Protein AF-A0A924ANB6-F1 (afdb_monomer_lite)

Foldseek 3Di:
DDQDPPDPGADWDDDPNDIDGPPPPVPDDPPVPPDDDPDDDDPDVDADDPPPDPFAWDQDPVGATEGRDDDDPDSYYDPPDDDDDDDAQDFDADDPDDPSAWTFGHHPPDDTDTDGDAQDKDFDWDAPPDPDDDPDGDGIDGCWICHNVGDTDNVVPDFPAADPQDADVVRHRDDDDPAAQWDGDRHDGDGDDHGPDWDDPDDPDFAWGCPPCATTRNDNDAPDNYHFPFAAELVRPPGPQRDWDADPVAAQIKGWGAYDYPDLQFKTGWTWTWHAQDPDRCQCPHRPGNTFTAWIFIDTSNQTAIEGRDNDDPDNYYYPDDPPDDPPPDDDDDDDDDDDDDDDDDDDDD

Sequence (350 aa):
MVFQTNGRTGSWYAIGGTWVFIPDKTRSGDNLGNHTATQNLNLGASKLVGNGGTVGIAIDNAGKVGVGTTTQSEKLQVEAGNVYVHGEDQGVLVDEGVNKRAGLIKYTGKSTGLWRTDGIALAIGRVQGVGVLPGSPTAYLEDILLSNTGGVRMLSLAGTGTRLVATSASGDLSSGTATNGLSLSGANVLLGGTLTQVATIAQAGFALGLTGGNVGIGTSAPSAKLDIQGGADATGLNDPCALAFSWRNG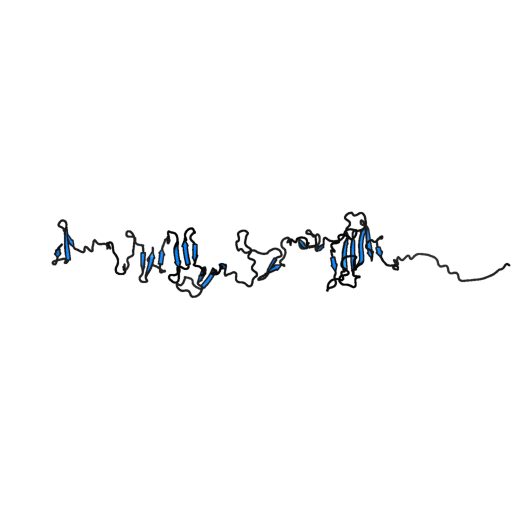GFRHWVRSCHNNTITGAGNAPDVYLNNSSGSAGSSAPGTGNIVGLTLESNNGLPRVGIGTTTPGATLEVGGGAGGRCAHHRRQQRVHRHPGRRQHHDGHR

pLDDT: mean 79.93, std 16.27, range [39.97, 96.56]

Secondary structure (DSSP, 8-state):
-EEE-SSS-EEEEEETTEEEEES-TTT------S---SS----TT--B-STT-S-SEEE-TT--EEES-SS-SSSEEE-SS-----SSSEEEEE-SSS---EEEEE-TTS--EEEE-TT--EEEEEETT-SS--SS-S-EEEEEEE-TTSSEEEGGG-SS-----PBPTT--B------EEEEEETTEEEEEEEE-S-B----SS--EEEETTEEEES-SS-SSSEEE---EETTS-S----EEE--TTS---EEEEEEE-SS-SSS-BEEEEEEE--SSTTT--BTTBSEEEEEEEEEETTEEEEEES-SS-SSSEEETT-TT--------------------------

Radius of gyration: 54.43 Å; chains: 1; bounding box: 136×41×187 Å

Structure (mmCIF, N/CA/C/O backbone):
data_AF-A0A924ANB6-F1
#
_entry.id   AF-A0A924ANB6-F1
#
loop_
_atom_site.group_PDB
_atom_site.id
_atom_site.type_symbol
_atom_site.label_atom_id
_atom_site.label_alt_id
_atom_site.label_comp_id
_atom_site.label_asym_id
_atom_site.label_entity_id
_atom_site.label_seq_id
_atom_site.pdbx_PDB_ins_code
_atom_site.Cartn_x
_atom_site.Cartn_y
_atom_site.Cartn_z
_atom_site.occupancy
_atom_site.B_iso_or_equiv
_atom_site.auth_seq_id
_atom_site.auth_comp_id
_atom_site.auth_asym_id
_atom_site.auth_atom_id
_atom_site.pdbx_PDB_model_num
ATOM 1 N N . MET A 1 1 ? -54.489 -7.891 76.782 1.00 86.81 1 MET A N 1
ATOM 2 C CA . MET A 1 1 ? -53.222 -8.654 76.799 1.00 86.81 1 MET A CA 1
ATOM 3 C C . MET A 1 1 ? -52.926 -9.011 78.247 1.00 86.81 1 MET A C 1
ATOM 5 O O . MET A 1 1 ? -53.116 -8.149 79.094 1.00 86.81 1 MET A O 1
ATOM 9 N N . VAL A 1 2 ? -52.537 -10.250 78.540 1.00 89.94 2 VAL A N 1
ATOM 10 C CA . VAL A 1 2 ? -52.153 -10.720 79.882 1.00 89.94 2 VAL A CA 1
ATOM 11 C C . VAL A 1 2 ? -50.773 -11.359 79.804 1.00 89.94 2 VAL A C 1
ATOM 13 O O . VAL A 1 2 ? -50.458 -12.003 78.808 1.00 89.94 2 VAL A O 1
ATOM 16 N N . PHE A 1 3 ? -49.946 -11.187 80.831 1.00 89.75 3 PHE A N 1
ATOM 17 C CA . PHE A 1 3 ? -48.714 -11.959 80.963 1.00 89.75 3 PHE A CA 1
ATOM 18 C C . PHE A 1 3 ? -49.005 -13.158 81.866 1.00 89.75 3 PHE A C 1
ATOM 20 O O . PHE A 1 3 ? -49.262 -12.988 83.057 1.00 89.75 3 PHE A O 1
ATOM 27 N N . GLN A 1 4 ? -49.042 -14.360 81.294 1.00 89.12 4 GLN A N 1
ATOM 28 C CA . GLN A 1 4 ? -49.337 -15.583 82.035 1.00 89.12 4 GLN A CA 1
ATOM 29 C C . GLN A 1 4 ? -48.058 -16.060 82.727 1.00 89.12 4 GLN A C 1
ATOM 31 O O . GLN A 1 4 ? -47.020 -16.179 82.080 1.00 89.12 4 GLN A O 1
ATOM 36 N N . THR A 1 5 ? -48.120 -16.311 84.035 1.00 90.19 5 THR A N 1
ATOM 37 C CA . THR A 1 5 ? -46.972 -16.760 84.848 1.00 90.19 5 THR A CA 1
ATOM 38 C C . THR A 1 5 ? -47.067 -18.228 85.265 1.00 90.19 5 THR A C 1
ATOM 40 O O . THR A 1 5 ? -46.082 -18.799 85.721 1.00 90.19 5 THR A O 1
ATOM 43 N N . ASN A 1 6 ? -48.231 -18.857 85.084 1.00 85.25 6 ASN A N 1
ATOM 44 C CA . ASN A 1 6 ? -48.490 -20.267 85.356 1.00 85.25 6 ASN A CA 1
ATOM 45 C C . ASN A 1 6 ? -48.727 -21.044 84.044 1.00 85.25 6 ASN A C 1
ATOM 47 O O . ASN A 1 6 ? -49.549 -20.657 83.220 1.00 85.25 6 ASN A O 1
ATOM 51 N N . GLY A 1 7 ? -48.026 -22.159 83.827 1.00 84.31 7 GLY A N 1
ATOM 52 C CA . GLY A 1 7 ? -48.067 -22.888 82.550 1.00 84.31 7 GLY A CA 1
ATOM 53 C C . GLY A 1 7 ? -47.080 -22.317 81.524 1.00 84.31 7 GLY A C 1
ATOM 54 O O . GLY A 1 7 ? -45.918 -22.096 81.853 1.00 84.31 7 GLY A O 1
ATOM 55 N N . ARG A 1 8 ? -47.501 -22.098 80.267 1.00 85.12 8 ARG A N 1
ATOM 56 C CA . ARG A 1 8 ? -46.625 -21.497 79.243 1.00 85.12 8 ARG A CA 1
ATOM 57 C C . ARG A 1 8 ? -46.487 -19.993 79.494 1.00 85.12 8 ARG A C 1
ATOM 59 O O . ARG A 1 8 ? -47.332 -19.198 79.077 1.00 85.12 8 ARG A O 1
ATOM 66 N N . THR A 1 9 ? -45.397 -19.634 80.166 1.00 87.44 9 THR A N 1
ATOM 67 C CA . THR A 1 9 ? -45.062 -18.256 80.525 1.00 87.44 9 THR A CA 1
ATOM 68 C C . THR A 1 9 ? -44.890 -17.373 79.296 1.00 87.44 9 THR A C 1
ATOM 70 O O . THR A 1 9 ? -44.144 -17.717 78.377 1.00 87.44 9 THR A O 1
ATOM 73 N N . GLY A 1 10 ? -45.550 -16.219 79.287 1.00 87.75 10 GLY A N 1
ATOM 74 C CA . GLY A 1 10 ? -45.367 -15.198 78.258 1.00 87.75 10 GLY A CA 1
ATOM 75 C C . GLY A 1 10 ? -46.579 -14.298 78.082 1.00 87.75 10 GLY A C 1
ATOM 76 O O . GLY A 1 10 ? -47.546 -14.365 78.842 1.00 87.75 10 GLY A O 1
ATOM 77 N N . SER A 1 11 ? -46.515 -13.438 77.071 1.00 89.94 11 SER A N 1
ATOM 78 C CA . SER A 1 11 ? -47.602 -12.526 76.729 1.00 89.94 11 SER A CA 1
ATOM 79 C C . SER A 1 11 ? -48.670 -13.261 75.928 1.00 89.94 11 SER A C 1
ATOM 81 O O . SER A 1 11 ? -48.375 -13.907 74.928 1.00 89.94 11 SER A O 1
ATOM 83 N N . TRP A 1 12 ? -49.921 -13.124 76.337 1.00 90.31 12 TRP A N 1
ATOM 84 C CA . TRP A 1 12 ? -51.087 -13.670 75.659 1.00 90.31 12 TRP A CA 1
ATOM 85 C C . TRP A 1 12 ? -52.081 -12.552 75.362 1.00 90.31 12 TRP A C 1
ATOM 87 O O . TRP A 1 12 ? -52.240 -11.606 76.139 1.00 90.31 12 TRP A O 1
ATOM 97 N N . TYR A 1 13 ? -52.804 -12.651 74.256 1.00 89.81 13 TYR A N 1
ATOM 98 C CA . TYR A 1 13 ? -53.977 -11.814 74.019 1.00 89.81 13 TYR A CA 1
ATOM 99 C C . TYR A 1 13 ? -55.178 -12.695 73.689 1.00 89.81 13 TYR A C 1
ATOM 101 O O . TYR A 1 13 ? -55.037 -13.730 73.042 1.00 89.81 13 TYR A O 1
ATOM 109 N N . ALA A 1 14 ? -56.346 -12.312 74.197 1.00 88.31 14 ALA A N 1
ATOM 110 C CA . ALA A 1 14 ? -57.598 -12.978 73.885 1.00 88.31 14 ALA A CA 1
ATOM 111 C C . ALA A 1 14 ? -58.235 -12.280 72.684 1.00 88.31 14 ALA A C 1
ATOM 113 O O . ALA A 1 14 ? -58.420 -11.062 72.706 1.00 88.31 14 ALA A O 1
ATOM 114 N N . ILE A 1 15 ? -58.587 -13.047 71.660 1.00 86.19 15 ILE A N 1
ATOM 115 C CA . ILE A 1 15 ? -59.374 -12.579 70.520 1.00 86.19 15 ILE A CA 1
ATOM 116 C C . ILE A 1 15 ? -60.428 -13.639 70.193 1.00 86.19 15 ILE A C 1
ATOM 118 O O . ILE A 1 15 ? -60.117 -14.825 70.118 1.00 86.19 15 ILE A O 1
ATOM 122 N N . GLY A 1 16 ? -61.699 -13.237 70.088 1.00 86.88 16 GLY A N 1
ATOM 123 C CA . GLY A 1 16 ? -62.804 -14.165 69.798 1.00 86.88 16 GLY A CA 1
ATOM 124 C C . GLY A 1 16 ? -62.933 -15.337 70.786 1.00 86.88 16 GLY A C 1
ATOM 125 O O . GLY A 1 16 ? -63.261 -16.444 70.377 1.00 86.88 16 GLY A O 1
ATOM 126 N N . GLY A 1 17 ? -62.601 -15.132 72.066 1.00 88.50 17 GLY A N 1
ATOM 127 C CA . GLY A 1 17 ? -62.631 -16.187 73.092 1.00 88.50 17 GLY A CA 1
ATOM 128 C C . GLY A 1 17 ? -61.451 -17.168 73.061 1.00 88.50 17 GLY A C 1
ATOM 129 O O . GLY A 1 17 ? -61.385 -18.054 73.908 1.00 88.50 17 GLY A O 1
ATOM 130 N N . THR A 1 18 ? -60.497 -17.002 72.139 1.00 87.31 18 THR A N 1
ATOM 131 C CA . THR A 1 18 ? -59.285 -17.830 72.047 1.00 87.31 18 THR A CA 1
ATOM 132 C C . THR A 1 18 ? -58.070 -17.053 72.548 1.00 87.31 18 THR A C 1
ATOM 134 O O . THR A 1 18 ? -57.873 -15.893 72.186 1.00 87.31 18 THR A O 1
ATOM 137 N N . TRP A 1 19 ? -57.239 -17.690 73.375 1.00 87.00 19 TRP A N 1
ATOM 138 C CA . TRP A 1 19 ? -55.969 -17.127 73.833 1.00 87.00 19 TRP A CA 1
ATOM 139 C C . TRP A 1 19 ? -54.851 -17.438 72.837 1.00 87.00 19 TRP A C 1
ATOM 141 O O . TRP A 1 19 ? -54.603 -18.599 72.518 1.00 87.00 19 TRP A O 1
ATOM 151 N N . VAL A 1 20 ? -54.152 -16.401 72.372 1.00 85.62 20 VAL A N 1
ATOM 152 C CA . VAL A 1 20 ? -53.027 -16.512 71.433 1.00 85.62 20 VAL A CA 1
ATOM 153 C C . VAL A 1 20 ? -51.733 -16.073 72.118 1.00 85.62 20 VAL A C 1
ATOM 155 O O . VAL A 1 20 ? -51.668 -14.986 72.696 1.00 85.62 20 VAL A O 1
ATOM 158 N N . PHE A 1 21 ? -50.706 -16.926 72.055 1.00 85.44 21 PHE A N 1
ATOM 159 C CA . PHE A 1 21 ? -49.379 -16.677 72.624 1.00 85.44 21 PHE A CA 1
ATOM 160 C C . PHE A 1 21 ? -48.566 -15.732 71.734 1.00 85.44 21 PHE A C 1
ATOM 162 O O . PHE A 1 21 ? -48.487 -15.923 70.522 1.00 85.44 21 PHE A O 1
ATOM 169 N N . ILE A 1 22 ? -47.899 -14.756 72.342 1.00 81.56 22 ILE A N 1
ATOM 170 C CA . ILE A 1 22 ? -46.952 -13.854 71.691 1.00 81.56 22 ILE A CA 1
ATOM 171 C C . ILE A 1 22 ? -45.553 -14.163 72.248 1.00 81.56 22 ILE A C 1
ATOM 173 O O . ILE A 1 22 ? -45.351 -14.034 73.459 1.00 81.56 22 ILE A O 1
ATOM 177 N N . PRO A 1 23 ? -44.568 -14.535 71.403 1.00 70.00 23 PRO A N 1
ATOM 178 C CA . PRO A 1 23 ? -44.613 -14.609 69.940 1.00 70.00 23 PRO A CA 1
ATOM 179 C C . PRO A 1 23 ? -45.043 -15.993 69.422 1.00 70.00 23 PRO A C 1
ATOM 181 O O . PRO A 1 23 ? -44.469 -17.017 69.808 1.00 70.00 23 PRO A O 1
ATOM 184 N N . ASP A 1 24 ? -45.999 -16.027 68.491 1.00 67.31 24 ASP A N 1
ATOM 185 C CA . ASP A 1 24 ? -46.338 -17.223 67.711 1.00 67.31 24 ASP A CA 1
ATOM 186 C C . ASP A 1 24 ? -45.237 -17.501 66.672 1.00 67.31 24 ASP A C 1
ATOM 188 O O . ASP A 1 24 ? -45.340 -17.179 65.487 1.00 67.31 24 ASP A O 1
ATOM 192 N N . LYS A 1 25 ? -44.139 -18.098 67.146 1.00 60.66 25 LYS A N 1
ATOM 193 C CA . LYS A 1 25 ? -42.973 -18.484 66.334 1.00 60.66 25 LYS A CA 1
ATOM 194 C C . LYS A 1 25 ? -43.302 -19.510 65.242 1.00 60.66 25 LYS A C 1
ATOM 196 O O . LYS A 1 25 ? -42.472 -19.738 64.373 1.00 60.66 25 LYS A O 1
ATOM 201 N N . THR A 1 26 ? -44.479 -20.134 65.284 1.00 55.59 26 THR A N 1
ATOM 202 C CA . THR A 1 26 ? -44.906 -21.157 64.319 1.00 55.59 26 THR A CA 1
ATOM 203 C C . THR A 1 26 ? -45.675 -20.597 63.122 1.00 55.59 26 THR A C 1
ATOM 205 O O . THR A 1 26 ? -45.823 -21.305 62.130 1.00 55.59 26 THR A O 1
ATOM 208 N N . ARG A 1 27 ? -46.130 -19.335 63.169 1.00 56.81 27 ARG A N 1
ATOM 209 C CA . ARG A 1 27 ? -46.844 -18.664 62.058 1.00 56.81 27 ARG A CA 1
ATOM 210 C C . ARG A 1 27 ? -46.086 -17.491 61.433 1.00 56.81 27 ARG A C 1
ATOM 212 O O . ARG A 1 27 ? -46.592 -16.868 60.504 1.00 56.81 27 ARG A O 1
ATOM 219 N N . SER A 1 28 ? -44.896 -17.176 61.934 1.00 53.84 28 SER A N 1
ATOM 220 C CA . SER A 1 28 ? -44.147 -15.988 61.536 1.00 53.84 28 SER A CA 1
ATOM 221 C C . SER A 1 28 ? -42.966 -16.382 60.659 1.00 53.84 28 SER A C 1
ATOM 223 O O . SER A 1 28 ? -41.872 -16.628 61.161 1.00 53.84 28 SER A O 1
ATOM 225 N N . GLY A 1 29 ? -43.158 -16.383 59.337 1.00 63.94 29 GLY A N 1
ATOM 226 C CA . GLY A 1 29 ? -42.038 -15.975 58.488 1.00 63.94 29 GLY A CA 1
ATOM 227 C C . GLY A 1 29 ? -41.535 -14.613 58.979 1.00 63.94 29 GLY A C 1
ATOM 228 O O . GLY A 1 29 ? -42.315 -13.840 59.548 1.00 63.94 29 GLY A O 1
ATOM 229 N N . ASP A 1 30 ? -40.243 -14.336 58.835 1.00 68.62 30 ASP A N 1
ATOM 230 C CA . ASP A 1 30 ? -39.749 -12.986 59.089 1.00 68.62 30 ASP A CA 1
ATOM 231 C C . ASP A 1 30 ? -40.452 -12.047 58.104 1.00 68.62 30 ASP A C 1
ATOM 233 O O . ASP A 1 30 ? -40.325 -12.202 56.889 1.00 68.62 30 ASP A O 1
ATOM 237 N N . ASN A 1 31 ? -41.287 -11.147 58.619 1.00 67.00 31 ASN A N 1
ATOM 238 C CA . ASN A 1 31 ? -42.019 -10.221 57.771 1.00 67.00 31 ASN A CA 1
ATOM 239 C C . ASN A 1 31 ? -41.197 -8.975 57.457 1.00 67.00 31 ASN A C 1
ATOM 241 O O . ASN A 1 31 ? -41.694 -8.183 56.661 1.00 67.00 31 ASN A O 1
ATOM 245 N N . LEU A 1 32 ? -40.002 -8.822 58.061 1.00 74.44 32 LEU A N 1
ATOM 246 C CA . LEU A 1 32 ? -39.015 -7.732 57.984 1.00 74.44 32 LEU A CA 1
ATOM 247 C C . LEU A 1 32 ? -39.562 -6.289 58.029 1.00 74.44 32 LEU A C 1
ATOM 249 O O . LEU A 1 32 ? -38.787 -5.351 58.162 1.00 74.44 32 LEU A O 1
ATOM 253 N N . GLY A 1 33 ? -40.876 -6.081 57.955 1.00 74.12 33 GLY A N 1
ATOM 254 C CA . GLY A 1 33 ? -41.551 -4.819 57.704 1.00 74.12 33 GLY A CA 1
ATOM 255 C C . GLY A 1 33 ? -40.893 -3.959 56.620 1.00 74.12 33 GLY A C 1
ATOM 256 O O . GLY A 1 33 ? -40.052 -4.389 55.826 1.00 74.12 33 GLY A O 1
ATOM 257 N N . ASN A 1 34 ? -41.242 -2.676 56.660 1.00 80.56 34 ASN A N 1
ATOM 258 C CA . ASN A 1 34 ? -40.350 -1.637 56.164 1.00 80.56 34 ASN A CA 1
ATOM 259 C C . ASN A 1 34 ? -39.209 -1.516 57.179 1.00 80.56 34 ASN A C 1
ATOM 261 O O . ASN A 1 34 ? -39.443 -1.101 58.314 1.00 80.56 34 ASN A O 1
ATOM 265 N N . HIS A 1 35 ? -37.994 -1.881 56.793 1.00 79.31 35 HIS A N 1
ATOM 266 C CA . HIS A 1 35 ? -36.827 -1.834 57.667 1.00 79.31 35 HIS A CA 1
ATOM 267 C C . HIS A 1 35 ? -35.734 -0.958 57.064 1.00 79.31 35 HIS A C 1
ATOM 269 O O . HIS A 1 35 ? -35.457 -1.010 55.868 1.00 79.31 35 HIS A O 1
ATOM 275 N N . THR A 1 36 ? -35.067 -0.203 57.932 1.00 87.25 36 THR A N 1
ATOM 276 C CA . THR A 1 36 ? -33.762 0.402 57.661 1.00 87.25 36 THR A CA 1
ATOM 277 C C . THR A 1 36 ? -32.766 -0.310 58.561 1.00 87.25 36 THR A C 1
ATOM 279 O O . THR A 1 36 ? -32.804 -0.137 59.779 1.00 87.25 36 THR A O 1
ATOM 282 N N . ALA A 1 37 ? -31.908 -1.154 57.992 1.00 86.06 37 ALA A N 1
ATOM 283 C CA . ALA A 1 37 ? -30.934 -1.894 58.782 1.00 86.06 37 ALA A CA 1
ATOM 284 C C . ALA A 1 37 ? -29.899 -0.924 59.387 1.00 86.06 37 ALA A C 1
ATOM 286 O O . ALA A 1 37 ? -29.247 -0.174 58.665 1.00 86.06 37 ALA A O 1
ATOM 287 N N . THR A 1 38 ? -29.745 -0.929 60.713 1.00 89.38 38 THR A N 1
ATOM 288 C CA . THR A 1 38 ? -28.701 -0.157 61.421 1.00 89.38 38 THR A CA 1
ATOM 289 C C . THR A 1 38 ? -27.402 -0.948 61.597 1.00 89.38 38 THR A C 1
ATOM 291 O O . THR A 1 38 ? -26.427 -0.439 62.144 1.00 89.38 38 THR A O 1
ATOM 294 N N . GLN A 1 39 ? -27.391 -2.200 61.133 1.00 90.69 39 GLN A N 1
ATOM 295 C CA . GLN A 1 39 ? -26.258 -3.121 61.100 1.00 90.69 39 GLN A CA 1
ATOM 296 C C . GLN A 1 39 ? -26.319 -3.944 59.805 1.00 90.69 39 GLN A C 1
ATOM 298 O O . GLN A 1 39 ? -27.331 -3.930 59.103 1.00 90.69 39 GLN A O 1
ATOM 303 N N . ASN A 1 40 ? -25.255 -4.684 59.492 1.00 89.00 40 ASN A N 1
ATOM 304 C CA . ASN A 1 40 ? -25.240 -5.576 58.334 1.00 89.00 40 ASN A CA 1
ATOM 305 C C . ASN A 1 40 ? -26.324 -6.657 58.453 1.00 89.00 40 ASN A C 1
ATOM 307 O O . ASN A 1 40 ? -26.462 -7.298 59.496 1.00 89.00 40 ASN A O 1
ATOM 311 N N . LEU A 1 41 ? -27.044 -6.908 57.359 1.00 88.56 41 LEU A N 1
ATOM 312 C CA . LEU A 1 41 ? -27.986 -8.019 57.276 1.00 88.56 41 LEU A CA 1
ATOM 313 C C . LEU A 1 41 ? -27.223 -9.317 56.980 1.00 88.56 41 LEU A C 1
ATOM 315 O O . LEU A 1 41 ? -26.819 -9.567 55.847 1.00 88.56 41 LEU A O 1
ATOM 319 N N . ASN A 1 42 ? -27.016 -10.139 58.009 1.00 88.25 42 ASN A N 1
ATOM 320 C CA . ASN A 1 42 ? -26.423 -11.465 57.864 1.00 88.25 42 ASN A CA 1
ATOM 321 C C . ASN A 1 42 ? -27.526 -12.518 57.685 1.00 88.25 42 ASN A C 1
ATOM 323 O O . ASN A 1 42 ? -28.256 -12.823 58.625 1.00 88.25 42 ASN A O 1
ATOM 327 N N . LEU A 1 43 ? -27.624 -13.083 56.482 1.00 86.62 43 LEU A N 1
ATOM 328 C CA . LEU A 1 43 ? -28.630 -14.091 56.128 1.00 86.62 43 LEU A CA 1
ATOM 329 C C . LEU A 1 43 ? -28.201 -15.532 56.466 1.00 86.62 43 LEU A C 1
ATOM 331 O O . LEU A 1 43 ? -28.965 -16.475 56.238 1.00 86.62 43 LEU A O 1
ATOM 335 N N . GLY A 1 44 ? -26.994 -15.732 57.008 1.00 87.12 44 GLY A N 1
ATOM 336 C CA . GLY A 1 44 ? -26.426 -17.058 57.239 1.00 87.12 44 GLY A CA 1
ATOM 337 C C . GLY A 1 44 ? -26.366 -17.868 55.941 1.00 87.12 44 GLY A C 1
ATOM 338 O O . GLY A 1 44 ? -25.818 -17.411 54.945 1.00 87.12 44 GLY A O 1
ATOM 339 N N . ALA A 1 45 ? -26.959 -19.064 55.940 1.00 84.25 45 ALA A N 1
ATOM 340 C CA . ALA A 1 45 ? -27.068 -19.911 54.747 1.00 84.25 45 ALA A CA 1
ATOM 341 C C . ALA A 1 45 ? -28.220 -19.513 53.791 1.00 84.25 45 ALA A C 1
ATOM 343 O O . ALA A 1 45 ? -28.415 -20.157 52.758 1.00 84.25 45 ALA A O 1
ATOM 344 N N . SER A 1 46 ? -29.010 -18.492 54.141 1.00 86.69 46 SER A N 1
ATOM 345 C CA . SER A 1 46 ? -30.170 -18.036 53.361 1.00 86.69 46 SER A CA 1
ATOM 346 C C . SER A 1 46 ? -29.767 -17.036 52.269 1.00 86.69 46 SER A C 1
ATOM 348 O O . SER A 1 46 ? -28.667 -16.490 52.275 1.00 86.69 46 SER A O 1
ATOM 350 N N . LYS A 1 47 ? -30.666 -16.785 51.310 1.00 90.12 47 LYS A N 1
ATOM 351 C CA . LYS A 1 47 ? -30.433 -15.928 50.133 1.00 90.12 47 LYS A CA 1
ATOM 352 C C . LYS A 1 47 ? -31.543 -14.892 49.998 1.00 90.12 47 LYS A C 1
ATOM 354 O O . LYS A 1 47 ? -32.653 -15.119 50.478 1.00 90.12 47 LYS A O 1
ATOM 359 N N . LEU A 1 48 ? -31.282 -13.816 49.258 1.00 91.88 48 LEU A N 1
ATOM 360 C CA . LEU A 1 48 ? -32.355 -12.945 48.778 1.00 91.88 48 LEU A CA 1
ATOM 361 C C . LEU A 1 48 ? -32.958 -13.566 47.518 1.00 91.88 48 LEU A C 1
ATOM 363 O O . LEU A 1 48 ? -32.297 -13.650 46.483 1.00 91.88 48 LEU A O 1
ATOM 367 N N . VAL A 1 49 ? -34.203 -14.022 47.617 1.00 90.75 49 VAL A N 1
ATOM 368 C CA . VAL A 1 49 ? -34.932 -14.719 46.548 1.00 90.75 49 VAL A CA 1
ATOM 369 C C . VAL A 1 49 ? -36.305 -14.086 46.349 1.00 90.75 49 VAL A C 1
ATOM 371 O O . VAL A 1 49 ? -36.898 -13.564 47.290 1.00 90.75 49 VAL A O 1
ATOM 374 N N . GLY A 1 50 ? -36.827 -14.135 45.124 1.00 88.06 50 GLY A N 1
ATOM 375 C CA . GLY A 1 50 ? -38.191 -13.693 44.826 1.00 88.06 50 GLY A CA 1
ATOM 376 C C . GLY A 1 50 ? -39.198 -14.836 44.969 1.00 88.06 50 GLY A C 1
ATOM 377 O O . GLY A 1 50 ? -38.928 -15.939 44.500 1.00 88.06 50 GLY A O 1
ATOM 378 N N . ASN A 1 51 ? -40.361 -14.575 45.581 1.00 85.38 51 ASN A N 1
ATOM 379 C CA . ASN A 1 51 ? -41.542 -15.460 45.597 1.00 85.38 51 ASN A CA 1
ATOM 380 C C . ASN A 1 51 ? -41.267 -16.934 45.970 1.00 85.38 51 ASN A C 1
ATOM 382 O O . ASN A 1 51 ? -41.810 -17.846 45.353 1.00 85.38 51 ASN A O 1
ATOM 386 N N . GLY A 1 52 ? -40.409 -17.179 46.966 1.00 82.56 52 GLY A N 1
ATOM 387 C CA . GLY A 1 52 ? -40.069 -18.541 47.405 1.00 82.56 52 GLY A CA 1
ATOM 388 C C . GLY A 1 52 ? -39.122 -19.302 46.469 1.00 82.56 52 GLY A C 1
ATOM 389 O O . GLY A 1 52 ? -38.970 -20.514 46.610 1.00 82.56 52 GLY A O 1
ATOM 390 N N . GLY A 1 53 ? -38.481 -18.616 45.518 1.00 86.06 53 GLY A N 1
ATOM 391 C CA . GLY A 1 53 ? -37.454 -19.198 44.658 1.00 86.06 53 GLY A CA 1
ATOM 392 C C . GLY A 1 53 ? -36.250 -19.731 45.443 1.00 86.06 53 GLY A C 1
ATOM 393 O O . GLY A 1 53 ? -35.966 -19.312 46.560 1.00 86.06 53 GLY A O 1
ATOM 394 N N . THR A 1 54 ? -35.504 -20.660 44.848 1.00 86.69 54 THR A N 1
ATOM 395 C CA . THR A 1 54 ? -34.316 -21.283 45.468 1.00 86.69 54 THR A CA 1
ATOM 396 C C . THR A 1 54 ? -32.998 -20.635 45.027 1.00 86.69 54 THR A C 1
ATOM 398 O O . THR A 1 54 ? -31.923 -20.953 45.552 1.00 86.69 54 THR A O 1
ATOM 401 N N . VAL A 1 55 ? -33.077 -19.700 44.077 1.00 84.88 55 VAL A N 1
ATOM 402 C CA . VAL A 1 55 ? -31.958 -19.022 43.423 1.00 84.88 55 VAL A CA 1
ATOM 403 C C . VAL A 1 55 ? -32.260 -17.523 43.340 1.00 84.88 55 VAL A C 1
ATOM 405 O O . VAL A 1 55 ? -33.382 -17.126 43.036 1.00 84.88 55 VAL A O 1
ATOM 408 N N . GLY A 1 56 ? -31.265 -16.691 43.641 1.00 89.69 56 GLY A N 1
ATOM 409 C CA . GLY A 1 56 ? -31.396 -15.237 43.710 1.00 89.69 56 GLY A CA 1
ATOM 410 C C . GLY A 1 56 ? -30.030 -14.596 43.928 1.00 89.69 56 GLY A C 1
ATOM 411 O O . GLY A 1 56 ? -29.075 -15.007 43.269 1.00 89.69 56 GLY A O 1
ATOM 412 N N . ILE A 1 57 ? -29.927 -13.644 44.856 1.00 95.44 57 ILE A N 1
ATOM 413 C CA . ILE A 1 57 ? -28.645 -13.063 45.274 1.00 95.44 57 ILE A CA 1
ATOM 414 C C . ILE A 1 57 ? -28.110 -13.861 46.465 1.00 95.44 57 ILE A C 1
ATOM 416 O O . ILE A 1 57 ? -28.722 -13.890 47.537 1.00 95.44 57 ILE A O 1
ATOM 420 N N . ALA A 1 58 ? -26.968 -14.512 46.268 1.00 93.56 58 ALA A N 1
ATOM 421 C CA . ALA A 1 58 ? -26.206 -15.185 47.310 1.00 93.56 58 ALA A CA 1
ATOM 422 C C . ALA A 1 58 ? -24.917 -14.408 47.587 1.00 93.56 58 ALA A C 1
ATOM 424 O O . ALA A 1 58 ? -24.281 -13.920 46.655 1.00 93.56 58 ALA A O 1
ATOM 425 N N . ILE A 1 59 ? -24.538 -14.312 48.860 1.00 94.56 59 ILE A N 1
ATOM 426 C CA . I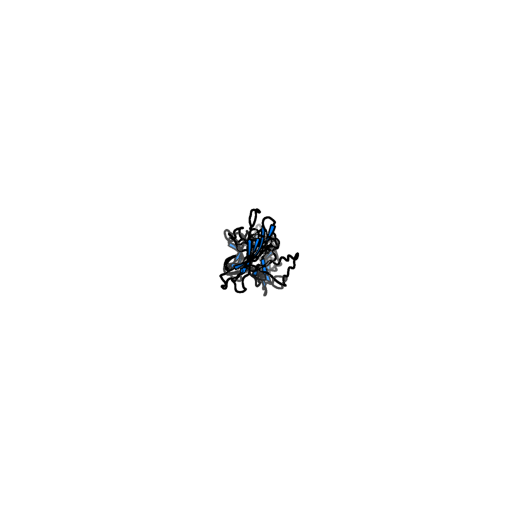LE A 1 59 ? -23.276 -13.710 49.293 1.00 94.56 59 ILE A CA 1
ATOM 427 C C . ILE A 1 59 ? -22.554 -14.746 50.152 1.00 94.56 59 ILE A C 1
ATOM 429 O O . ILE A 1 59 ? -23.125 -15.213 51.137 1.00 94.56 59 ILE A O 1
ATOM 433 N N . ASP A 1 60 ? -21.346 -15.150 49.759 1.00 91.62 60 ASP A N 1
ATOM 434 C CA . ASP A 1 60 ? -20.557 -16.120 50.526 1.00 91.62 60 ASP A CA 1
ATOM 435 C C . ASP A 1 60 ? -19.800 -15.467 51.703 1.00 91.62 60 ASP A C 1
ATOM 437 O O . ASP A 1 60 ? -19.820 -14.248 51.894 1.00 91.62 60 ASP A O 1
ATOM 441 N N . ASN A 1 61 ? -19.110 -16.276 52.517 1.00 91.00 61 ASN A N 1
ATOM 442 C CA . ASN A 1 61 ? -18.351 -15.771 53.670 1.00 91.00 61 ASN A CA 1
ATOM 443 C C . ASN A 1 61 ? -17.121 -14.920 53.290 1.00 91.00 61 ASN A C 1
ATOM 445 O O . ASN A 1 61 ? -16.573 -14.232 54.150 1.00 91.00 61 ASN A O 1
ATOM 449 N N . ALA A 1 62 ? -16.707 -14.954 52.021 1.00 91.31 62 ALA A N 1
ATOM 450 C CA . ALA A 1 62 ? -15.644 -14.136 51.455 1.00 91.31 62 ALA A CA 1
ATOM 451 C C . ALA A 1 62 ? -16.197 -12.856 50.796 1.00 91.31 62 ALA A C 1
ATOM 453 O O . ALA A 1 62 ? -15.424 -12.042 50.285 1.00 91.31 62 ALA A O 1
ATOM 454 N N . GLY A 1 63 ? -17.521 -12.663 50.818 1.00 92.31 63 GLY A N 1
ATOM 455 C CA . GLY A 1 63 ? -18.214 -11.510 50.254 1.00 92.31 63 GLY A CA 1
ATOM 456 C C . GLY A 1 63 ? -18.420 -11.569 48.740 1.00 92.31 63 GLY A C 1
ATOM 457 O O . GLY A 1 63 ? -18.710 -10.534 48.139 1.00 92.31 63 GLY A O 1
ATOM 458 N N . LYS A 1 64 ? -18.265 -12.731 48.095 1.00 94.81 64 LYS A N 1
ATOM 459 C CA . LYS A 1 64 ? -18.567 -12.887 46.667 1.00 94.81 64 LYS A CA 1
ATOM 460 C C . LYS A 1 64 ? -20.071 -12.874 46.451 1.00 94.81 64 LYS A C 1
ATOM 462 O O . LYS A 1 64 ? -20.802 -13.581 47.138 1.00 94.81 64 LYS A O 1
ATOM 467 N N . VAL A 1 65 ? -20.522 -12.103 45.471 1.00 96.56 65 VAL A N 1
ATOM 468 C CA . VAL A 1 65 ? -21.934 -11.970 45.119 1.00 96.56 65 VAL A CA 1
ATOM 469 C C . VAL A 1 65 ? -22.237 -12.848 43.910 1.00 96.56 65 VAL A C 1
ATOM 471 O O . VAL A 1 65 ? -21.678 -12.661 42.833 1.00 96.56 65 VAL A O 1
ATOM 474 N N . GLY A 1 66 ? -23.151 -13.798 44.067 1.00 95.50 66 GLY A N 1
ATOM 475 C CA . GLY A 1 66 ? -23.709 -14.566 42.959 1.00 95.50 66 GLY A CA 1
ATOM 476 C C . GLY A 1 66 ? -25.145 -14.159 42.687 1.00 95.50 66 GLY A C 1
ATOM 477 O O . GLY A 1 66 ? -25.963 -14.147 43.601 1.00 95.50 66 GLY A O 1
ATOM 478 N N . VAL A 1 67 ? -25.464 -13.887 41.428 1.00 96.19 67 VAL A N 1
ATOM 479 C CA . VAL A 1 67 ? -26.831 -13.766 40.923 1.00 96.19 67 VAL A CA 1
ATOM 480 C C . VAL A 1 67 ? -27.096 -15.013 40.097 1.00 96.19 67 VAL A C 1
ATOM 482 O O . VAL A 1 67 ? -26.431 -15.232 39.091 1.00 96.19 67 VAL A O 1
ATOM 485 N N . GLY A 1 68 ? -28.020 -15.868 40.530 1.00 93.00 68 GLY A N 1
ATOM 486 C CA . GLY A 1 68 ? -28.282 -17.118 39.805 1.00 93.00 68 GLY A CA 1
ATOM 487 C C . GLY A 1 68 ? -27.463 -18.333 40.273 1.00 93.00 68 GLY A C 1
ATOM 488 O O . GLY A 1 68 ? -27.694 -19.434 39.790 1.00 93.00 68 GLY A O 1
ATOM 489 N N . THR A 1 69 ? -26.530 -18.174 41.220 1.00 91.69 69 THR A N 1
ATOM 490 C CA . THR A 1 69 ? -25.605 -19.241 41.661 1.00 91.69 69 THR A CA 1
ATOM 491 C C . THR A 1 69 ? -25.249 -19.142 43.145 1.00 91.69 69 THR A C 1
ATOM 493 O O . THR A 1 69 ? -25.395 -18.085 43.758 1.00 91.69 69 THR A O 1
ATOM 496 N N . THR A 1 70 ? -24.770 -20.248 43.722 1.00 88.81 70 THR A N 1
ATOM 497 C CA . THR A 1 70 ? -24.235 -20.347 45.094 1.00 88.81 70 THR A CA 1
ATOM 498 C C . THR A 1 70 ? -22.770 -20.753 45.174 1.00 88.81 70 THR A C 1
ATOM 500 O O . THR A 1 70 ? -22.243 -20.875 46.273 1.00 88.81 70 THR A O 1
ATOM 503 N N . THR A 1 71 ? -22.128 -21.027 44.041 1.00 89.69 71 THR A N 1
ATOM 504 C CA . THR A 1 71 ? -20.740 -21.502 43.982 1.00 89.69 71 THR A CA 1
ATOM 505 C C . THR A 1 71 ? -19.916 -20.519 43.165 1.00 89.69 71 THR A C 1
ATOM 507 O O . THR A 1 71 ? -19.547 -20.809 42.027 1.00 89.69 71 THR A O 1
ATOM 510 N N . GLN A 1 72 ? -19.693 -19.322 43.713 1.00 93.69 72 GLN A N 1
ATOM 511 C CA . GLN A 1 72 ? -19.063 -18.234 42.972 1.00 93.69 72 GLN A CA 1
ATOM 512 C C . GLN A 1 72 ? -17.542 -18.409 42.887 1.00 93.69 72 GLN A C 1
ATOM 514 O O . GLN A 1 72 ? -16.839 -18.457 43.905 1.00 93.69 72 GLN A O 1
ATOM 519 N N . SER A 1 73 ? -16.999 -18.443 41.670 1.00 91.69 73 SER A N 1
ATOM 520 C CA . SER A 1 73 ? -15.544 -18.393 41.475 1.00 91.69 73 SER A CA 1
ATOM 521 C C . SER A 1 73 ? -15.021 -16.957 41.560 1.00 91.69 73 SER A C 1
ATOM 523 O O . SER A 1 73 ? -13.964 -16.739 42.152 1.00 91.69 73 SER A O 1
ATOM 525 N N . GLU A 1 74 ? -15.813 -15.981 41.110 1.00 94.25 74 GLU A N 1
ATOM 526 C CA . GLU A 1 74 ? -15.461 -14.556 41.044 1.00 94.25 74 GLU A CA 1
ATOM 527 C C . GLU A 1 74 ? -16.203 -13.690 42.069 1.00 94.25 74 GLU A C 1
ATOM 529 O O . GLU A 1 74 ? -17.231 -14.089 42.614 1.00 94.25 74 GLU A O 1
ATOM 534 N N . LYS A 1 75 ? -15.701 -12.471 42.324 1.00 92.56 75 LYS A N 1
ATOM 535 C CA . LYS A 1 75 ? -16.335 -11.525 43.268 1.00 92.56 75 LYS A CA 1
ATOM 536 C C . LYS A 1 75 ? -17.776 -11.164 42.900 1.00 92.56 75 LYS A C 1
ATOM 538 O O . LYS A 1 75 ? -18.575 -10.926 43.801 1.00 92.56 75 LYS A O 1
ATOM 543 N N . LEU A 1 76 ? -18.096 -11.108 41.610 1.00 95.19 76 LEU A N 1
ATOM 544 C CA . LEU A 1 76 ? -19.456 -10.963 41.104 1.00 95.19 76 LEU A CA 1
ATOM 545 C C . LEU A 1 76 ? -19.655 -11.964 39.966 1.00 95.19 76 LEU A C 1
ATOM 547 O O . LEU A 1 76 ? -18.950 -11.892 38.963 1.00 95.19 76 LEU A O 1
ATOM 551 N N . GLN A 1 77 ? -20.618 -12.871 40.112 1.00 95.56 77 GLN A N 1
ATOM 552 C CA . GLN A 1 77 ? -20.961 -13.862 39.092 1.00 95.56 77 GLN A CA 1
ATOM 553 C C . GLN A 1 77 ? -22.453 -13.799 38.779 1.00 95.56 77 GLN A C 1
ATOM 555 O O . GLN A 1 77 ? -23.280 -13.888 39.684 1.00 95.56 77 GLN A O 1
ATOM 560 N N . VAL A 1 78 ? -22.794 -13.675 37.497 1.00 96.00 78 VAL A N 1
ATOM 561 C CA . VAL A 1 78 ? -24.161 -13.857 36.999 1.00 96.00 78 VAL A CA 1
ATOM 562 C C . VAL A 1 78 ? -24.207 -15.189 36.267 1.00 96.00 78 VAL A C 1
ATOM 564 O O . VAL A 1 78 ? -23.523 -15.364 35.263 1.00 96.00 78 VAL A O 1
ATOM 567 N N . GLU A 1 79 ? -24.974 -16.134 36.798 1.00 94.75 79 GLU A N 1
ATOM 568 C CA . GLU A 1 79 ? -25.096 -17.487 36.260 1.00 94.75 79 GLU A CA 1
ATOM 569 C C . GLU A 1 79 ? -26.378 -17.621 35.442 1.00 94.75 79 GLU A C 1
ATOM 571 O O . GLU A 1 79 ? -27.437 -17.153 35.863 1.00 94.75 79 GLU A O 1
ATOM 576 N N . ALA A 1 80 ? -26.281 -18.285 34.286 1.00 91.12 80 ALA A N 1
ATOM 577 C CA . ALA A 1 80 ? -27.415 -18.578 33.409 1.00 91.12 80 ALA A CA 1
ATOM 578 C C . ALA A 1 80 ? -28.289 -17.345 33.066 1.00 91.12 80 ALA A C 1
ATOM 580 O O . ALA A 1 80 ? -29.519 -17.418 33.067 1.00 91.12 80 ALA A O 1
ATOM 581 N N . GLY A 1 81 ? -27.661 -16.203 32.751 1.00 92.62 81 GLY A N 1
ATOM 582 C CA . GLY A 1 81 ? -28.350 -14.965 32.377 1.00 92.62 81 GLY A CA 1
ATOM 583 C C . GLY A 1 81 ? -27.413 -13.866 31.864 1.00 92.62 81 GLY A C 1
ATOM 584 O O . GLY A 1 81 ? -26.195 -14.029 31.847 1.00 92.62 81 GLY A O 1
ATOM 585 N N . ASN A 1 82 ? -27.992 -12.734 31.452 1.00 94.25 82 ASN A N 1
ATOM 586 C CA . ASN A 1 82 ? -27.257 -11.560 30.969 1.00 94.25 82 ASN A CA 1
ATOM 587 C C . ASN A 1 82 ? -27.215 -10.455 32.032 1.00 94.25 82 ASN A C 1
ATOM 589 O O . ASN A 1 82 ? -28.180 -10.262 32.773 1.00 94.25 82 ASN A O 1
ATOM 593 N N . VAL A 1 83 ? -26.154 -9.647 32.025 1.00 95.06 83 VAL A N 1
ATOM 594 C CA . VAL A 1 83 ? -26.161 -8.337 32.691 1.00 95.06 83 VAL A CA 1
ATOM 595 C C . VAL A 1 83 ? -26.820 -7.333 31.748 1.00 95.06 83 VAL A C 1
ATOM 597 O O . VAL A 1 83 ? -26.249 -6.971 30.721 1.00 95.06 83 VAL A O 1
ATOM 600 N N . TYR A 1 84 ? -28.037 -6.901 32.075 1.00 94.50 84 TYR A N 1
ATOM 601 C CA . TYR A 1 84 ? -28.760 -5.899 31.293 1.00 94.50 84 TYR A CA 1
ATOM 602 C C . TYR A 1 84 ? -28.523 -4.494 31.853 1.00 94.50 84 TYR A C 1
ATOM 604 O O . TYR A 1 84 ? -28.791 -4.233 33.024 1.00 94.50 84 TYR A O 1
ATOM 612 N N . VAL A 1 85 ? -28.044 -3.587 31.001 1.00 94.44 85 VAL A N 1
ATOM 613 C CA . VAL A 1 85 ? -27.817 -2.173 31.324 1.00 94.44 85 VAL A CA 1
ATOM 614 C C . VAL A 1 85 ? -28.713 -1.330 30.421 1.00 94.44 85 VAL A C 1
ATOM 616 O O . VAL A 1 85 ? -28.611 -1.416 29.198 1.00 94.44 85 VAL A O 1
ATOM 619 N N . HIS A 1 86 ? -29.606 -0.537 31.014 1.00 94.56 86 HIS A N 1
ATOM 620 C CA . HIS A 1 86 ? -30.573 0.285 30.286 1.00 94.56 86 HIS A CA 1
ATOM 621 C C . HIS A 1 86 ? -30.292 1.776 30.484 1.00 94.56 86 HIS A C 1
ATOM 623 O O . HIS A 1 86 ? -30.255 2.248 31.618 1.00 94.56 86 HIS A O 1
ATOM 629 N N . GLY A 1 87 ? -30.150 2.508 29.378 1.00 94.06 87 GLY A N 1
ATOM 630 C CA . GLY A 1 87 ? -29.946 3.957 29.364 1.00 94.06 87 GLY A CA 1
ATOM 631 C C . GLY A 1 87 ? -28.676 4.384 28.629 1.00 94.06 87 GLY A C 1
ATOM 632 O O . GLY A 1 87 ? -27.838 3.560 28.263 1.00 94.06 87 GLY A O 1
ATOM 633 N N . GLU A 1 88 ? -28.564 5.687 28.398 1.00 95.12 88 GLU A N 1
ATOM 634 C CA . GLU A 1 88 ? -27.333 6.327 27.932 1.00 95.12 88 GLU A CA 1
ATOM 635 C C . GLU A 1 88 ? -26.402 6.603 29.126 1.00 95.12 88 GLU A C 1
ATOM 637 O O . GLU A 1 88 ? -26.840 6.711 30.272 1.00 95.12 88 GLU A O 1
ATOM 642 N N . ASP A 1 89 ? -25.106 6.697 28.850 1.00 93.62 89 ASP A N 1
ATOM 643 C CA . ASP A 1 89 ? -24.010 6.941 29.794 1.00 93.62 89 ASP A CA 1
ATOM 644 C C . ASP A 1 89 ? -23.878 5.869 30.893 1.00 93.62 89 ASP A C 1
ATOM 646 O O . ASP A 1 89 ? -23.321 6.107 31.967 1.00 93.62 89 ASP A O 1
ATOM 650 N N . GLN A 1 90 ? -24.377 4.663 30.610 1.00 94.00 90 GLN A N 1
ATOM 651 C CA . GLN A 1 90 ? -24.320 3.497 31.490 1.00 94.00 90 GLN A CA 1
ATOM 652 C C . GLN A 1 90 ? -23.504 2.364 30.856 1.00 94.00 90 GLN A C 1
ATOM 654 O O . GLN A 1 90 ? -23.429 2.228 29.630 1.00 94.00 90 GLN A O 1
ATOM 659 N N . GLY A 1 91 ? -22.886 1.532 31.696 1.00 94.06 91 GLY A N 1
ATOM 660 C CA . GLY A 1 91 ? -22.032 0.446 31.230 1.00 94.06 91 GLY A CA 1
ATOM 661 C C . GLY A 1 91 ? -21.296 -0.307 32.333 1.00 94.06 91 GLY A C 1
ATOM 662 O O . GLY A 1 91 ? -21.540 -0.101 33.521 1.00 94.06 91 GLY A O 1
ATOM 663 N N . VAL A 1 92 ? -20.364 -1.166 31.921 1.00 94.19 92 VAL A N 1
ATOM 664 C CA . VAL A 1 92 ? -19.419 -1.854 32.812 1.00 94.19 92 VAL A CA 1
ATOM 665 C C . VAL A 1 92 ? -18.069 -1.156 32.716 1.00 94.19 92 VAL A C 1
ATOM 667 O O . VAL A 1 92 ? -17.489 -1.072 31.635 1.00 94.19 92 VAL A O 1
ATOM 670 N N . LEU A 1 93 ? -17.575 -0.666 33.850 1.00 91.94 93 LEU A N 1
ATOM 671 C CA . LEU A 1 93 ? -16.307 0.050 33.982 1.00 91.94 93 LEU A CA 1
ATOM 672 C C . LEU A 1 93 ? -15.291 -0.815 34.730 1.00 91.94 93 LEU A C 1
ATOM 674 O O . LEU A 1 93 ? -15.641 -1.443 35.729 1.00 91.94 93 LEU A O 1
ATOM 678 N N . VAL A 1 94 ? -14.037 -0.805 34.279 1.00 88.62 94 VAL A N 1
ATOM 679 C CA . VAL A 1 94 ? -12.918 -1.468 34.962 1.00 88.62 94 VAL A CA 1
ATOM 680 C C . VAL A 1 94 ? -11.810 -0.445 35.170 1.00 88.62 94 VAL A C 1
ATOM 682 O O . VAL A 1 94 ? -11.305 0.133 34.209 1.00 88.62 94 VAL A O 1
ATOM 685 N N . ASP A 1 95 ? -11.456 -0.194 36.429 1.00 88.31 95 ASP A N 1
ATOM 686 C CA . ASP A 1 95 ? -10.452 0.802 36.788 1.00 88.31 95 ASP A CA 1
ATOM 687 C C . ASP A 1 95 ? -9.785 0.489 38.144 1.00 88.31 95 ASP A C 1
ATOM 689 O O . ASP A 1 95 ? -10.376 -0.152 39.009 1.00 88.31 95 ASP A O 1
ATOM 693 N N . GLU A 1 96 ? -8.566 0.983 38.345 1.00 82.81 96 GLU A N 1
ATOM 694 C CA . GLU A 1 96 ? -7.737 0.873 39.558 1.00 82.81 96 GLU A CA 1
ATOM 695 C C . GLU A 1 96 ? -8.152 1.872 40.664 1.00 82.81 96 GLU A C 1
ATOM 697 O O . GLU A 1 96 ? -7.376 2.229 41.545 1.00 82.81 96 GLU A O 1
ATOM 702 N N . GLY A 1 97 ? -9.381 2.386 40.620 1.00 80.38 97 GLY A N 1
ATOM 703 C CA . GLY A 1 97 ? -9.859 3.386 41.570 1.00 80.38 97 GLY A CA 1
ATOM 704 C C . GLY A 1 97 ? -11.115 4.097 41.087 1.00 80.38 97 GLY A C 1
ATOM 705 O O . GLY A 1 97 ? -11.927 3.543 40.353 1.00 80.38 97 GLY A O 1
ATOM 706 N N . VAL A 1 98 ? -11.280 5.357 41.485 1.00 80.69 98 VAL A N 1
ATOM 707 C CA . VAL A 1 98 ? -12.500 6.145 41.222 1.00 80.69 98 VAL A CA 1
ATOM 708 C C . VAL A 1 98 ? -12.574 6.763 39.813 1.00 80.69 98 VAL A C 1
ATOM 710 O O . VAL A 1 98 ? -13.521 7.486 39.514 1.00 80.69 98 VAL A O 1
ATOM 713 N N . ASN A 1 99 ? -11.604 6.489 38.935 1.00 78.88 99 ASN A N 1
ATOM 714 C CA . ASN A 1 99 ? -11.317 7.319 37.757 1.00 78.88 99 ASN A CA 1
ATOM 715 C C . ASN A 1 99 ? -12.107 6.977 36.470 1.00 78.88 99 ASN A C 1
ATOM 717 O O . ASN A 1 99 ? -11.954 7.687 35.480 1.00 78.88 99 ASN A O 1
ATOM 721 N N . LYS A 1 100 ? -12.982 5.957 36.465 1.00 89.50 100 LYS A N 1
ATOM 722 C CA . LYS A 1 100 ? -13.846 5.546 35.326 1.00 89.50 100 LYS A CA 1
ATOM 723 C C . LYS A 1 100 ? -13.145 5.544 33.942 1.00 89.50 100 LYS A C 1
ATOM 725 O O . LYS A 1 100 ? -13.734 5.970 32.949 1.00 89.50 100 LYS A O 1
ATOM 730 N N . ARG A 1 101 ? -11.896 5.068 33.864 1.00 87.38 101 ARG A N 1
ATOM 731 C CA . ARG A 1 101 ? -11.004 5.237 32.698 1.00 87.38 101 ARG A CA 1
ATOM 732 C C . ARG A 1 101 ? -11.331 4.387 31.471 1.00 87.38 101 ARG A C 1
ATOM 734 O O . ARG A 1 101 ? -11.068 4.847 30.365 1.00 87.38 101 ARG A O 1
ATOM 741 N N . ALA A 1 102 ? -11.856 3.171 31.621 1.00 90.94 102 ALA A N 1
ATOM 742 C CA . ALA A 1 102 ? -12.170 2.300 30.485 1.00 90.94 102 ALA A CA 1
ATOM 743 C C . ALA A 1 102 ? -13.358 1.373 30.769 1.00 90.94 102 ALA A C 1
ATOM 745 O O . ALA A 1 102 ? -13.572 0.940 31.905 1.00 90.94 102 ALA A O 1
ATOM 746 N N . GLY A 1 103 ? -14.132 1.051 29.732 1.00 93.19 103 GLY A N 1
ATOM 747 C CA . GLY A 1 103 ? -15.277 0.162 29.883 1.00 93.19 103 GLY A CA 1
ATOM 748 C C . GLY A 1 103 ? -16.098 -0.076 28.621 1.00 93.19 103 GLY A C 1
ATOM 749 O O . GLY A 1 103 ? -15.869 0.514 27.566 1.00 93.19 103 GLY A O 1
ATOM 750 N N . LEU A 1 104 ? -17.094 -0.945 28.767 1.00 95.06 104 LEU A N 1
ATOM 751 C CA . LEU A 1 104 ? -18.170 -1.162 27.804 1.00 95.06 104 LEU A CA 1
ATOM 752 C C . LEU A 1 104 ? -19.308 -0.205 28.147 1.00 95.06 104 LEU A C 1
ATOM 754 O O . LEU A 1 104 ? -20.014 -0.436 29.125 1.00 95.06 104 LEU A O 1
ATOM 758 N N . ILE A 1 105 ? -19.468 0.873 27.381 1.00 95.56 105 ILE A N 1
ATOM 759 C CA . ILE A 1 105 ? -20.397 1.969 27.703 1.00 95.56 105 ILE A CA 1
ATOM 760 C C . ILE A 1 105 ? -21.203 2.333 26.460 1.00 95.56 105 ILE A C 1
ATOM 762 O O . ILE A 1 105 ? -20.708 2.257 25.329 1.00 95.56 105 ILE A O 1
ATOM 766 N N . LYS A 1 106 ? -22.452 2.743 26.658 1.00 95.50 106 LYS A N 1
ATOM 767 C CA . LYS A 1 106 ? -23.224 3.439 25.633 1.00 95.50 106 LYS A CA 1
ATOM 768 C C . LYS A 1 106 ? -23.260 4.923 25.969 1.00 95.50 106 LYS A C 1
ATOM 770 O O . LYS A 1 106 ? -23.735 5.268 27.038 1.00 95.50 106 LYS A O 1
ATOM 775 N N . TYR A 1 107 ? -22.754 5.778 25.087 1.00 94.50 107 TYR A N 1
ATOM 776 C CA . TYR A 1 107 ? -22.870 7.230 25.241 1.00 94.50 107 TYR A CA 1
ATOM 777 C C . TYR A 1 107 ? -24.019 7.768 24.405 1.00 94.50 107 TYR A C 1
ATOM 779 O O . TYR A 1 107 ? -24.302 7.236 23.329 1.00 94.50 107 TYR A O 1
ATOM 787 N N . THR A 1 108 ? -24.586 8.883 24.859 1.00 96.38 108 THR A N 1
ATOM 788 C CA . THR A 1 108 ? -25.673 9.579 24.167 1.00 96.38 108 THR A CA 1
ATOM 789 C C . THR A 1 108 ? -25.416 9.704 22.658 1.00 96.38 108 THR A C 1
ATOM 791 O O . THR A 1 108 ? -24.422 10.280 22.208 1.00 96.38 108 THR A O 1
ATOM 794 N N . GLY A 1 109 ? -26.331 9.151 21.854 1.00 91.94 109 GLY A N 1
ATOM 795 C CA . GLY A 1 109 ? -26.278 9.223 20.389 1.00 91.94 109 GLY A CA 1
ATOM 796 C C . GLY A 1 109 ? -25.246 8.301 19.728 1.00 91.94 109 GLY A C 1
ATOM 797 O O . GLY A 1 109 ? -24.986 8.437 18.530 1.00 91.94 109 GLY A O 1
ATOM 798 N N . LYS A 1 110 ? -24.650 7.364 20.473 1.00 92.38 110 LYS A N 1
ATOM 799 C CA . LYS A 1 110 ? -23.722 6.349 19.960 1.00 92.38 110 LYS A CA 1
ATOM 800 C C . LYS A 1 110 ? -24.254 4.942 20.224 1.00 92.38 110 LYS A C 1
ATOM 802 O O . LYS A 1 110 ? -24.962 4.687 21.195 1.00 92.38 110 LYS A O 1
ATOM 807 N N . SER A 1 111 ? -23.877 4.001 19.362 1.00 92.62 111 SER A N 1
ATOM 808 C CA . SER A 1 111 ? -23.956 2.580 19.709 1.00 92.62 111 SER A CA 1
ATOM 809 C C . SER A 1 111 ? -23.000 2.278 20.866 1.00 92.62 111 SER A C 1
ATOM 811 O O . SER A 1 111 ? -22.012 2.990 21.065 1.00 92.62 111 SER A O 1
ATOM 813 N N . THR A 1 112 ? -23.278 1.213 21.618 1.00 92.94 112 THR A N 1
ATOM 814 C CA . THR A 1 112 ? -22.367 0.721 22.657 1.00 92.94 112 THR A CA 1
ATOM 815 C C . THR A 1 112 ? -20.976 0.484 22.076 1.00 92.94 112 THR A C 1
ATOM 817 O O . THR A 1 112 ? -20.839 -0.018 20.960 1.00 92.94 112 THR A O 1
ATOM 820 N N . GLY A 1 113 ? -19.945 0.831 22.841 1.00 92.88 113 GLY A N 1
ATOM 821 C CA . GLY A 1 113 ? -18.559 0.674 22.426 1.00 92.88 113 GLY A CA 1
ATOM 822 C C . GLY A 1 113 ? -17.639 0.328 23.587 1.00 92.88 113 GLY A C 1
ATOM 823 O O . GLY A 1 113 ? -18.017 0.411 24.758 1.00 92.88 113 GLY A O 1
ATOM 824 N N . LEU A 1 114 ? -16.417 -0.059 23.233 1.00 92.75 114 LEU A N 1
ATOM 825 C CA . LEU A 1 114 ? -15.283 -0.073 24.147 1.00 92.75 114 LEU A CA 1
ATOM 826 C C . LEU A 1 114 ? -14.713 1.342 24.192 1.00 92.75 114 LEU A C 1
ATOM 828 O O . LEU A 1 114 ? -14.090 1.799 23.232 1.00 92.75 114 LEU A O 1
ATOM 832 N N . TRP A 1 115 ? -14.962 2.035 25.294 1.00 91.56 115 TRP A N 1
ATOM 833 C CA . TRP A 1 115 ? -14.556 3.419 25.477 1.00 91.56 115 TRP A CA 1
ATOM 834 C C . TRP A 1 115 ? -13.436 3.520 26.495 1.00 91.56 115 TRP A C 1
ATOM 836 O O . TRP A 1 115 ? -13.331 2.724 27.427 1.00 91.56 115 TRP A O 1
ATOM 846 N N . ARG A 1 116 ? -12.603 4.533 26.294 1.00 90.50 116 ARG A N 1
ATOM 847 C CA . ARG A 1 116 ? -11.508 4.905 27.179 1.00 90.50 116 ARG A CA 1
ATOM 848 C C . ARG A 1 116 ? -11.434 6.423 27.281 1.00 90.50 116 ARG A C 1
ATOM 850 O O . ARG A 1 116 ? -11.810 7.110 26.329 1.00 90.50 116 ARG A O 1
ATOM 857 N N . THR A 1 117 ? -10.929 6.929 28.398 1.00 88.94 117 THR A N 1
ATOM 858 C CA . THR A 1 117 ? -10.516 8.331 28.506 1.00 88.94 117 THR A CA 1
ATOM 859 C C . THR A 1 117 ? -9.323 8.604 27.593 1.00 88.94 117 THR A C 1
ATOM 861 O O . THR A 1 117 ? -8.628 7.690 27.131 1.00 88.94 117 THR A O 1
ATOM 864 N N . ASP A 1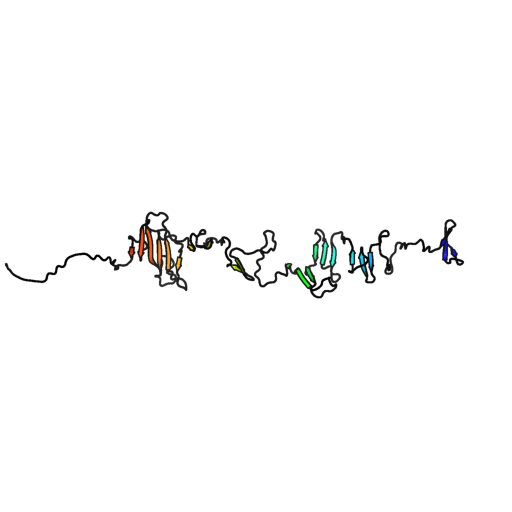 118 ? -9.077 9.879 27.320 1.00 85.12 118 ASP A N 1
ATOM 865 C CA . ASP A 1 118 ? -7.883 10.311 26.612 1.00 85.12 118 ASP A CA 1
ATOM 866 C C . ASP A 1 118 ? -6.598 9.907 27.363 1.00 85.12 118 ASP A C 1
ATOM 868 O O . ASP A 1 118 ? -6.583 9.652 28.568 1.00 85.12 118 ASP A O 1
ATOM 872 N N . GLY A 1 119 ? -5.505 9.744 26.613 1.00 81.19 119 GLY A N 1
ATOM 873 C CA . GLY A 1 119 ? -4.183 9.442 27.174 1.00 81.19 119 GLY A CA 1
ATOM 874 C C . GLY A 1 119 ? -3.952 8.005 27.672 1.00 81.19 119 GLY A C 1
ATOM 875 O O . GLY A 1 119 ? -2.801 7.645 27.930 1.00 81.19 119 GLY A O 1
ATOM 876 N N . ILE A 1 120 ? -4.979 7.151 27.742 1.00 85.12 120 ILE A N 1
ATOM 877 C CA . ILE A 1 120 ? -4.864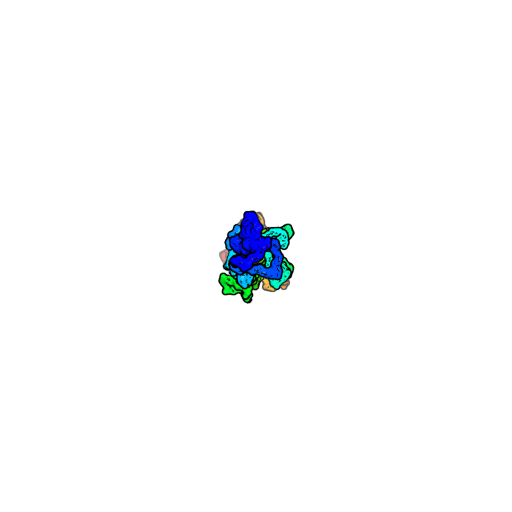 5.751 28.198 1.00 85.12 120 ILE A CA 1
ATOM 878 C C . ILE A 1 120 ? -4.916 4.803 27.012 1.00 85.12 120 ILE A C 1
ATOM 880 O O . ILE A 1 120 ? -5.851 4.891 26.238 1.00 85.12 120 ILE A O 1
ATOM 884 N N . ALA A 1 121 ? -3.967 3.883 26.837 1.00 86.56 121 ALA A N 1
ATOM 885 C CA . ALA A 1 121 ? -4.041 2.893 25.758 1.00 86.56 121 ALA A CA 1
ATOM 886 C C . ALA A 1 121 ? -5.162 1.860 26.000 1.00 86.56 121 ALA A C 1
ATOM 888 O O . ALA A 1 121 ? -5.452 1.520 27.144 1.00 86.56 121 ALA A O 1
ATOM 889 N N . LEU A 1 122 ? -5.782 1.353 24.930 1.00 88.44 122 LEU A N 1
ATOM 890 C CA . LEU A 1 122 ? -6.720 0.226 25.015 1.00 88.44 122 LEU A CA 1
ATOM 891 C C . LEU A 1 122 ? -6.092 -0.989 24.336 1.00 88.44 122 LEU A C 1
ATOM 893 O O . LEU A 1 122 ? -5.883 -0.989 23.122 1.00 88.44 122 LEU A O 1
ATOM 897 N N . ALA A 1 123 ? -5.783 -2.006 25.133 1.00 88.56 123 ALA A N 1
ATOM 898 C CA . ALA A 1 123 ? -5.161 -3.232 24.668 1.00 88.56 123 ALA A CA 1
ATOM 899 C C . ALA A 1 123 ? -6.160 -4.393 24.666 1.00 88.56 123 ALA A C 1
ATOM 901 O O . ALA A 1 123 ? -6.957 -4.549 25.591 1.00 88.56 123 ALA A O 1
ATOM 902 N N . ILE A 1 124 ? -6.066 -5.241 23.647 1.00 89.31 124 ILE A N 1
ATOM 903 C CA . ILE A 1 124 ? -6.555 -6.618 23.689 1.00 89.31 124 ILE A CA 1
ATOM 904 C C . ILE A 1 124 ? -5.310 -7.494 23.763 1.00 89.31 124 ILE A C 1
ATOM 906 O O . ILE A 1 124 ? -4.437 -7.412 22.897 1.00 89.31 124 ILE A O 1
ATOM 910 N N . GLY A 1 125 ? -5.209 -8.298 24.815 1.00 90.94 125 GLY A N 1
ATOM 911 C CA . GLY A 1 125 ? -4.010 -9.067 25.114 1.00 90.94 125 GLY A CA 1
ATOM 912 C C . GLY A 1 125 ? -4.299 -10.336 25.899 1.00 90.94 125 GLY A C 1
ATOM 913 O O . GLY A 1 125 ? -5.449 -10.660 26.199 1.00 90.94 125 GLY A O 1
ATOM 914 N N . ARG A 1 126 ? -3.235 -11.070 26.223 1.00 91.19 126 ARG A N 1
ATOM 915 C CA . ARG A 1 126 ? -3.300 -12.362 26.916 1.00 91.19 126 ARG A CA 1
ATOM 916 C C . ARG A 1 126 ? -2.255 -12.444 28.017 1.00 91.19 126 ARG A C 1
ATOM 918 O O . ARG A 1 126 ? -1.140 -11.944 27.869 1.00 91.19 126 ARG A O 1
ATOM 925 N N . VAL A 1 127 ? -2.604 -13.135 29.098 1.00 94.00 127 VAL A N 1
ATOM 926 C CA . VAL A 1 127 ? -1.668 -13.487 30.171 1.00 94.00 127 VAL A CA 1
ATOM 927 C C . VAL A 1 127 ? -0.748 -14.609 29.689 1.00 94.00 127 VAL A C 1
ATOM 929 O O . VAL A 1 127 ? -1.203 -15.574 29.077 1.00 94.00 127 VAL A O 1
ATOM 932 N N . GLN A 1 128 ? 0.550 -14.491 29.953 1.00 92.69 128 GLN A N 1
ATOM 933 C CA . GLN A 1 128 ? 1.530 -15.493 29.538 1.00 92.69 128 GLN A CA 1
ATOM 934 C C . GLN A 1 128 ? 1.509 -16.730 30.445 1.00 92.69 128 GLN A C 1
ATOM 936 O O . GLN A 1 128 ? 1.541 -16.609 31.666 1.00 92.69 128 GLN A O 1
ATOM 941 N N . GLY A 1 129 ? 1.514 -17.922 29.839 1.00 89.56 129 GLY A N 1
ATOM 942 C CA . GLY A 1 129 ? 1.819 -19.184 30.528 1.00 89.56 129 GLY A CA 1
ATOM 943 C C . GLY A 1 129 ? 0.736 -19.748 31.455 1.00 89.56 129 GLY A C 1
ATOM 944 O O . GLY A 1 129 ? 1.056 -20.584 32.295 1.00 89.56 129 GLY A O 1
ATOM 945 N N . VAL A 1 130 ? -0.526 -19.322 31.327 1.00 89.69 130 VAL A N 1
ATOM 946 C CA . VAL A 1 130 ? -1.626 -19.754 32.213 1.00 89.69 130 VAL A CA 1
ATOM 947 C C . VAL A 1 130 ? -2.791 -20.389 31.444 1.00 89.69 130 VAL A C 1
ATOM 949 O O . VAL A 1 130 ? -3.118 -19.958 30.341 1.00 89.69 130 VAL A O 1
ATOM 952 N N . GLY A 1 131 ? -3.433 -21.405 32.037 1.00 87.44 131 GLY A N 1
ATOM 953 C CA . GLY A 1 131 ? -4.645 -22.056 31.501 1.00 87.44 131 GLY A CA 1
ATOM 954 C C . GLY A 1 131 ? -5.967 -21.495 32.046 1.00 87.44 131 GLY A C 1
ATOM 955 O O . GLY A 1 131 ? -7.031 -21.795 31.517 1.00 87.44 131 GLY A O 1
ATOM 956 N N . VAL A 1 132 ? -5.897 -20.673 33.095 1.00 86.50 132 VAL A N 1
ATOM 957 C CA . VAL A 1 132 ? -7.012 -19.943 33.714 1.00 86.50 132 VAL A CA 1
ATOM 958 C C . VAL A 1 132 ? -6.479 -18.565 34.101 1.00 86.50 132 VAL A C 1
ATOM 960 O O . VAL A 1 132 ? -5.320 -18.460 34.503 1.00 86.50 132 VAL A O 1
ATOM 963 N N . LEU A 1 133 ? -7.286 -17.511 33.960 1.00 88.25 133 LEU A N 1
ATOM 964 C CA . LEU A 1 133 ? -6.862 -16.149 34.286 1.00 88.25 133 LEU A CA 1
ATOM 965 C C . LEU A 1 133 ? -6.563 -16.027 35.789 1.00 88.25 133 LEU A C 1
ATOM 967 O O . LEU A 1 133 ? -7.462 -16.241 36.602 1.00 88.25 133 LEU A O 1
ATOM 971 N N . PRO A 1 134 ? -5.327 -15.682 36.188 1.00 84.81 134 PRO A N 1
ATOM 972 C CA . PRO A 1 134 ? -5.040 -15.401 37.582 1.00 84.81 134 PRO A CA 1
ATOM 973 C C . PRO A 1 134 ? -5.544 -13.994 37.920 1.00 84.81 134 PRO A C 1
ATOM 975 O O . PRO A 1 134 ? -5.473 -13.089 37.092 1.00 84.81 134 PRO A O 1
ATOM 978 N N . GLY A 1 135 ? -6.012 -13.778 39.151 1.00 85.00 135 GLY A N 1
ATOM 979 C CA . GLY A 1 135 ? -6.506 -12.462 39.585 1.00 85.00 135 GLY A CA 1
ATOM 980 C C . GLY A 1 135 ? -5.433 -11.362 39.637 1.00 85.00 135 GLY A C 1
ATOM 981 O O . GLY A 1 135 ? -5.761 -10.181 39.681 1.00 85.00 135 GLY A O 1
ATOM 982 N N . SER A 1 136 ? -4.145 -11.722 39.640 1.00 88.00 136 SER A N 1
ATOM 983 C CA . SER A 1 136 ? -3.021 -10.770 39.608 1.00 88.00 136 SER A CA 1
ATOM 984 C C . SER A 1 136 ? -1.843 -11.335 38.800 1.00 88.00 136 SER A C 1
ATOM 986 O O . SER A 1 136 ? -0.873 -11.829 39.375 1.00 88.00 136 SER A O 1
ATOM 988 N N . PRO A 1 137 ? -1.932 -11.335 37.461 1.00 91.12 137 PRO A N 1
ATOM 989 C CA . PRO A 1 137 ? -0.861 -11.826 36.602 1.00 91.12 137 PRO A CA 1
ATOM 990 C C . PRO A 1 137 ? 0.377 -10.911 36.613 1.00 91.12 137 PRO A C 1
ATOM 992 O O . PRO A 1 137 ? 0.283 -9.713 36.872 1.00 91.12 137 PRO A O 1
ATOM 995 N N . THR A 1 138 ? 1.550 -11.459 36.289 1.00 91.75 138 THR A N 1
ATOM 996 C CA . THR A 1 138 ? 2.825 -10.709 36.257 1.00 91.75 138 THR A CA 1
ATOM 997 C C . THR A 1 138 ? 3.437 -10.579 34.858 1.00 91.75 138 THR A C 1
ATOM 999 O O . THR A 1 138 ? 4.390 -9.824 34.687 1.00 91.75 138 THR A O 1
ATOM 1002 N N . ALA A 1 139 ? 2.897 -11.275 33.849 1.00 92.69 139 ALA A N 1
ATOM 1003 C CA . ALA A 1 139 ? 3.390 -11.247 32.471 1.00 92.69 139 ALA A CA 1
ATOM 1004 C C . ALA A 1 139 ? 2.246 -11.326 31.446 1.00 92.69 139 ALA A C 1
ATOM 1006 O O . ALA A 1 139 ? 1.340 -12.155 31.567 1.00 92.69 139 ALA A O 1
ATOM 1007 N N . TYR A 1 140 ? 2.316 -10.484 30.410 1.00 92.56 140 TYR A N 1
ATOM 1008 C CA . TYR A 1 140 ? 1.260 -10.286 29.414 1.00 92.56 140 TYR A CA 1
ATOM 1009 C C . TYR A 1 140 ? 1.848 -10.019 28.030 1.00 92.56 140 TYR A C 1
ATOM 1011 O O . TYR A 1 140 ? 2.980 -9.552 27.917 1.00 92.56 140 TYR A O 1
ATOM 1019 N N . LEU A 1 141 ? 1.057 -10.262 26.988 1.00 87.75 141 LEU A N 1
ATOM 1020 C CA . LEU A 1 141 ? 1.313 -9.760 25.638 1.00 87.75 141 LEU A CA 1
ATOM 1021 C C . LEU A 1 141 ? 0.102 -8.974 25.140 1.00 87.75 141 LEU A C 1
ATOM 1023 O O . LEU A 1 141 ? -1.034 -9.409 25.325 1.00 87.75 141 LEU A O 1
ATOM 1027 N N . GLU A 1 142 ? 0.362 -7.840 24.494 1.00 87.75 142 GLU A N 1
ATOM 1028 C CA . GLU A 1 142 ? -0.643 -7.021 23.815 1.00 87.75 142 GLU A CA 1
ATOM 1029 C C . GLU A 1 142 ? -0.685 -7.406 22.333 1.00 87.75 142 GLU A C 1
ATOM 1031 O O . GLU A 1 142 ? 0.274 -7.178 21.593 1.00 87.75 142 GLU A O 1
ATOM 1036 N N . ASP A 1 143 ? -1.799 -7.996 21.900 1.00 80.88 143 ASP A N 1
ATOM 1037 C CA . ASP A 1 143 ? -1.983 -8.452 20.521 1.00 80.88 143 ASP A CA 1
ATOM 1038 C C . ASP A 1 143 ? -2.502 -7.293 19.640 1.00 80.88 143 ASP A C 1
ATOM 1040 O O . ASP A 1 143 ? -1.998 -7.044 18.540 1.00 80.88 143 ASP A O 1
ATOM 1044 N N . ILE A 1 144 ? -3.468 -6.523 20.155 1.00 84.12 144 ILE A N 1
ATOM 1045 C CA . ILE A 1 144 ? -3.962 -5.281 19.542 1.00 84.12 144 ILE A CA 1
ATOM 1046 C C . ILE A 1 144 ? -3.782 -4.155 20.548 1.00 84.12 144 ILE A C 1
ATOM 1048 O O . ILE A 1 144 ? -4.345 -4.216 21.638 1.00 84.12 144 ILE A O 1
ATOM 1052 N N . LEU A 1 145 ? -3.060 -3.104 20.157 1.00 82.88 145 LEU A N 1
ATOM 1053 C CA . LEU A 1 145 ? -2.939 -1.891 20.956 1.00 82.88 145 LEU A CA 1
ATOM 1054 C C . LEU A 1 145 ? -3.511 -0.699 20.194 1.00 82.88 145 LEU A C 1
ATOM 1056 O O . LEU A 1 145 ? -2.973 -0.243 19.180 1.00 82.88 145 LEU A O 1
ATOM 1060 N N . LEU A 1 146 ? -4.579 -0.140 20.744 1.00 84.44 146 LEU A N 1
ATOM 1061 C CA . LEU A 1 146 ? -5.038 1.198 20.415 1.00 84.44 146 LEU A CA 1
ATOM 1062 C C . LEU A 1 146 ? -4.199 2.165 21.250 1.00 84.44 146 LEU A C 1
ATOM 1064 O O . LEU A 1 146 ? -4.456 2.356 22.442 1.00 84.44 146 LEU A O 1
ATOM 1068 N N . SER A 1 147 ? -3.155 2.733 20.641 1.00 79.25 147 SER A N 1
ATOM 1069 C CA . SER A 1 147 ? -2.186 3.559 21.368 1.00 79.25 147 SER A CA 1
ATOM 1070 C C . SER A 1 147 ? -2.847 4.798 21.981 1.00 79.25 147 SER A C 1
ATOM 1072 O O . SER A 1 147 ? -3.915 5.254 21.553 1.00 79.25 147 SER A O 1
ATOM 1074 N N . ASN A 1 148 ? -2.210 5.370 22.999 1.00 74.44 148 ASN A N 1
ATOM 1075 C CA . ASN A 1 148 ? -2.611 6.649 23.588 1.00 74.44 148 ASN A CA 1
ATOM 1076 C C . ASN A 1 148 ? -2.237 7.876 22.734 1.00 74.44 148 ASN A C 1
ATOM 1078 O O . ASN A 1 148 ? -2.661 8.978 23.062 1.00 74.44 148 ASN A O 1
ATOM 1082 N N . THR A 1 149 ? -1.487 7.697 21.644 1.00 65.12 149 THR A N 1
ATOM 1083 C CA . THR A 1 149 ? -0.997 8.777 20.767 1.00 65.12 149 THR A CA 1
ATOM 1084 C C . THR A 1 149 ? -1.577 8.749 19.347 1.00 65.12 149 THR A C 1
ATOM 1086 O O . THR A 1 149 ? -1.196 9.570 18.520 1.00 65.12 149 THR A O 1
ATOM 1089 N N . GLY A 1 150 ? -2.536 7.856 19.070 1.00 54.56 150 GLY A N 1
ATOM 1090 C CA . GLY A 1 150 ? -3.290 7.808 17.813 1.00 54.56 150 GLY A CA 1
ATOM 1091 C C . GLY A 1 150 ? -2.787 6.740 16.836 1.00 54.56 150 GLY A C 1
ATOM 1092 O O . GLY A 1 150 ? -1.629 6.740 16.425 1.00 54.56 150 GLY A O 1
ATOM 1093 N N . GLY A 1 151 ? -3.689 5.827 16.461 1.00 62.12 151 GLY A N 1
ATOM 1094 C CA . GLY A 1 151 ? -3.465 4.738 15.504 1.00 62.12 151 GLY A CA 1
ATOM 1095 C C . GLY A 1 151 ? -3.732 3.349 16.093 1.00 62.12 151 GLY A C 1
ATOM 1096 O O . GLY A 1 151 ? -3.365 3.057 17.234 1.00 62.12 151 GLY A O 1
ATOM 1097 N N . VAL A 1 152 ? -4.364 2.471 15.303 1.00 65.00 152 VAL A N 1
ATOM 1098 C CA . VAL A 1 152 ? -4.396 1.032 15.597 1.00 65.00 152 VAL A CA 1
ATOM 1099 C C . VAL A 1 152 ? -3.009 0.498 15.276 1.00 65.00 152 VAL A C 1
ATOM 1101 O O . VAL A 1 152 ? -2.645 0.344 14.110 1.00 65.00 152 VAL A O 1
ATOM 1104 N N . ARG A 1 153 ? -2.202 0.237 16.301 1.00 55.34 153 ARG A N 1
ATOM 1105 C CA . ARG A 1 153 ? -0.973 -0.516 16.096 1.00 55.34 153 ARG A CA 1
ATOM 1106 C C . ARG A 1 153 ? -1.345 -1.986 16.193 1.00 55.34 153 ARG A C 1
ATOM 1108 O O . ARG A 1 153 ? -1.575 -2.512 17.278 1.00 55.34 153 ARG A O 1
ATOM 1115 N N . MET A 1 154 ? -1.366 -2.664 15.051 1.00 61.44 154 MET A N 1
ATOM 1116 C CA . MET A 1 154 ? -1.131 -4.103 15.054 1.00 61.44 154 MET A CA 1
ATOM 1117 C C . MET A 1 154 ? 0.330 -4.295 15.488 1.00 61.44 154 MET A C 1
ATOM 1119 O O . MET A 1 154 ? 1.251 -4.122 14.688 1.00 61.44 154 MET A O 1
ATOM 1123 N N . LEU A 1 155 ? 0.563 -4.539 16.783 1.00 49.81 155 LEU A N 1
ATOM 1124 C CA . LEU A 1 155 ? 1.907 -4.593 17.384 1.00 49.81 155 LEU A CA 1
ATOM 1125 C C . LEU A 1 155 ? 2.778 -5.700 16.766 1.00 49.81 155 LEU A C 1
ATOM 1127 O O . LEU A 1 155 ? 3.998 -5.575 16.704 1.00 49.81 155 LEU A O 1
ATOM 1131 N N . SER A 1 156 ? 2.137 -6.710 16.184 1.00 51.09 156 SER A N 1
ATOM 1132 C CA . SER A 1 156 ? 2.756 -7.786 15.408 1.00 51.09 156 SER A CA 1
ATOM 1133 C C . SER A 1 156 ? 3.226 -7.384 13.990 1.00 51.09 156 SER A C 1
ATOM 1135 O O . SER A 1 156 ? 3.529 -8.258 13.182 1.00 51.09 156 SER A O 1
ATOM 1137 N N . LEU A 1 157 ? 3.318 -6.092 13.650 1.00 51.84 157 LEU A N 1
ATOM 1138 C CA . LEU A 1 157 ? 3.986 -5.609 12.424 1.00 51.84 157 LEU A CA 1
ATOM 1139 C C . LEU A 1 157 ? 5.404 -5.062 12.709 1.00 51.84 157 LEU A C 1
ATOM 1141 O O . LEU A 1 157 ? 5.883 -4.156 12.025 1.00 51.84 157 LEU A O 1
ATOM 1145 N N . ALA A 1 158 ? 6.090 -5.525 13.757 1.00 46.41 158 ALA A N 1
ATOM 1146 C CA . ALA A 1 158 ? 7.462 -5.113 14.066 1.00 46.41 158 ALA A CA 1
ATOM 1147 C C . ALA A 1 158 ? 8.495 -5.876 13.203 1.00 46.41 158 ALA A C 1
ATOM 1149 O O . ALA A 1 158 ? 8.589 -7.095 13.270 1.00 46.41 158 ALA A O 1
ATOM 1150 N N . GLY A 1 159 ? 9.273 -5.144 12.394 1.00 44.72 159 GLY A N 1
ATOM 1151 C CA . GLY A 1 159 ? 10.351 -5.642 11.524 1.00 44.72 159 GLY A CA 1
ATOM 1152 C C . GLY A 1 159 ? 11.077 -4.475 10.829 1.00 44.72 159 GLY A C 1
ATOM 1153 O O . GLY A 1 159 ? 10.515 -3.375 10.741 1.00 44.72 159 GLY A O 1
ATOM 1154 N N . THR A 1 160 ? 12.321 -4.667 10.375 1.00 41.62 160 THR A N 1
ATOM 1155 C CA . THR A 1 160 ? 13.247 -3.619 9.875 1.00 41.62 160 THR A CA 1
ATOM 1156 C C . THR A 1 160 ? 12.941 -3.172 8.438 1.00 41.62 160 THR A C 1
ATOM 1158 O O . THR A 1 160 ? 13.820 -3.161 7.580 1.00 41.62 160 THR A O 1
ATOM 1161 N N . GLY A 1 161 ? 11.662 -2.828 8.193 1.00 40.91 161 GLY A N 1
ATOM 1162 C CA . GLY A 1 161 ? 11.018 -2.788 6.882 1.00 40.91 161 GLY A CA 1
ATOM 1163 C C . GLY A 1 161 ? 10.504 -1.407 6.322 1.00 40.91 161 GLY A C 1
ATOM 1164 O O . GLY A 1 161 ? 9.999 -0.644 7.135 1.00 40.91 161 GLY A O 1
ATOM 1165 N N . THR A 1 162 ? 10.481 -1.097 5.001 1.00 45.94 162 THR A N 1
ATOM 1166 C CA . THR A 1 162 ? 9.760 -0.025 4.277 1.00 45.94 162 THR A CA 1
ATOM 1167 C C . THR A 1 162 ? 8.346 -0.527 4.088 1.00 45.94 162 THR A C 1
ATOM 1169 O O . THR A 1 162 ? 8.048 -1.620 3.610 1.00 45.94 162 THR A O 1
ATOM 1172 N N . ARG A 1 163 ? 7.474 0.305 4.627 1.00 56.31 163 ARG A N 1
ATOM 1173 C CA . ARG A 1 163 ? 6.065 0.078 4.884 1.00 56.31 163 ARG A CA 1
ATOM 1174 C C . ARG A 1 163 ? 5.195 0.174 3.642 1.00 56.31 163 ARG A C 1
ATOM 1176 O O . ARG A 1 163 ? 4.583 1.226 3.516 1.00 56.31 163 ARG A O 1
ATOM 1183 N N . LEU A 1 164 ? 5.103 -0.797 2.732 1.00 57.28 164 LEU A N 1
ATOM 1184 C CA . LEU A 1 164 ? 3.985 -0.751 1.772 1.00 57.28 164 LEU A CA 1
ATOM 1185 C C . LEU A 1 164 ? 2.695 -1.108 2.520 1.00 57.28 164 LEU A C 1
ATOM 1187 O O . LEU A 1 164 ? 2.380 -2.280 2.697 1.00 57.28 164 LEU A O 1
ATOM 1191 N N . VAL A 1 165 ? 1.958 -0.098 2.979 1.00 62.56 165 VAL A N 1
ATOM 1192 C CA . VAL A 1 165 ? 0.577 -0.267 3.439 1.00 62.56 165 VAL A CA 1
ATOM 1193 C C . VAL A 1 165 ? -0.318 -0.012 2.231 1.00 62.56 165 VAL A C 1
ATOM 1195 O O . VAL A 1 165 ? -0.736 1.115 1.982 1.00 62.56 165 VAL A O 1
ATOM 1198 N N . ALA A 1 166 ? -0.540 -1.048 1.424 1.00 54.22 166 ALA A N 1
ATOM 1199 C CA . ALA A 1 166 ? -1.560 -0.998 0.388 1.00 54.22 166 ALA A CA 1
ATOM 1200 C C . ALA A 1 166 ? -2.918 -1.188 1.063 1.00 54.22 166 ALA A C 1
ATOM 1202 O O . ALA A 1 166 ? -3.177 -2.225 1.676 1.00 54.22 166 ALA A O 1
ATOM 1203 N N . THR A 1 167 ? -3.770 -0.177 0.968 1.00 51.16 167 THR A N 1
ATOM 1204 C CA . THR A 1 167 ? -5.173 -0.324 1.326 1.00 51.16 167 THR A CA 1
ATOM 1205 C C . THR A 1 167 ? -5.989 -0.666 0.087 1.00 51.16 167 THR A C 1
ATOM 1207 O O . THR A 1 167 ? -5.674 -0.201 -1.010 1.00 51.16 167 THR A O 1
ATOM 1210 N N . SER A 1 168 ? -7.059 -1.443 0.240 1.00 48.94 168 SER A N 1
ATOM 1211 C CA . SER A 1 168 ? -8.098 -1.544 -0.795 1.00 48.94 168 SER A CA 1
ATOM 1212 C C 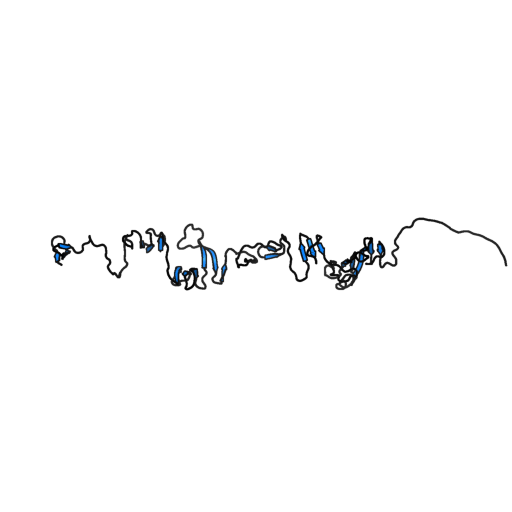. SER A 1 168 ? -8.690 -0.155 -1.115 1.00 48.94 168 SER A C 1
ATOM 1214 O O . SER A 1 168 ? -8.455 0.819 -0.395 1.00 48.94 168 SER A O 1
ATOM 1216 N N . ALA A 1 169 ? -9.517 -0.047 -2.161 1.00 46.88 169 ALA A N 1
ATOM 1217 C CA . ALA A 1 169 ? -10.261 1.186 -2.463 1.00 46.88 169 ALA A CA 1
ATOM 1218 C C . ALA A 1 169 ? -11.201 1.635 -1.317 1.00 46.88 169 ALA A C 1
ATOM 1220 O O . ALA A 1 169 ? -11.647 2.779 -1.303 1.00 46.88 169 ALA A O 1
ATOM 1221 N N . SER A 1 170 ? -11.477 0.747 -0.355 1.00 39.97 170 SER A N 1
ATOM 1222 C CA . SER A 1 170 ? -12.242 0.991 0.872 1.00 39.97 170 SER A CA 1
ATOM 1223 C C . SER A 1 170 ? -11.380 1.349 2.094 1.00 39.97 170 SER A C 1
ATOM 1225 O O . SER A 1 170 ? -11.936 1.610 3.156 1.00 39.97 170 SER A O 1
ATOM 1227 N N . GLY A 1 171 ? -10.048 1.417 1.965 1.00 40.94 171 GLY A N 1
ATOM 1228 C CA . GLY A 1 171 ? -9.147 1.803 3.060 1.00 40.94 171 GLY A CA 1
ATOM 1229 C C . GLY A 1 171 ? -8.676 0.647 3.956 1.00 40.94 171 GLY A C 1
ATOM 1230 O O . GLY A 1 171 ? -8.067 0.901 4.995 1.00 40.94 171 GLY A O 1
ATOM 1231 N N . ASP A 1 172 ? -8.902 -0.612 3.562 1.00 51.34 172 ASP A N 1
ATOM 1232 C CA . ASP A 1 172 ? -8.574 -1.785 4.385 1.00 51.34 172 ASP A CA 1
ATOM 1233 C C . ASP A 1 172 ? -7.089 -2.152 4.300 1.00 51.34 172 ASP A C 1
ATOM 1235 O O . ASP A 1 172 ? -6.590 -2.486 3.222 1.00 51.34 172 ASP A O 1
ATOM 1239 N N . LEU A 1 173 ? -6.388 -2.155 5.441 1.00 61.78 173 LEU A N 1
ATOM 1240 C CA . LEU A 1 173 ? -5.010 -2.644 5.553 1.00 61.78 173 LEU A CA 1
ATOM 1241 C C . LEU A 1 173 ? -4.981 -4.167 5.324 1.00 61.78 173 LEU A C 1
ATOM 1243 O O . LEU A 1 173 ? -5.273 -4.941 6.234 1.00 61.78 173 LEU A O 1
ATOM 1247 N N . SER A 1 174 ? -4.624 -4.602 4.113 1.00 52.91 174 SER A N 1
ATOM 1248 C CA . SER A 1 174 ? -4.581 -6.018 3.715 1.00 52.91 174 SER A CA 1
ATOM 1249 C C . SER A 1 174 ? -3.221 -6.401 3.117 1.00 52.91 174 SER A C 1
ATOM 1251 O O . SER A 1 174 ? -2.439 -5.546 2.701 1.00 52.91 174 SER A O 1
ATOM 1253 N N . SER A 1 175 ? -2.891 -7.697 3.108 1.00 52.81 175 SER A N 1
ATOM 1254 C CA . SER A 1 175 ? -1.632 -8.202 2.548 1.00 52.81 175 SER A CA 1
ATOM 1255 C C . SER A 1 175 ? -1.633 -8.098 1.017 1.00 52.81 175 SER A C 1
ATOM 1257 O O . SER A 1 175 ? -2.183 -8.962 0.336 1.00 52.81 175 SER A O 1
ATOM 1259 N N . GLY A 1 176 ? -1.016 -7.053 0.467 1.00 54.81 176 GLY A N 1
ATOM 1260 C CA . GLY A 1 176 ? -0.775 -6.921 -0.972 1.00 54.81 176 GLY A CA 1
ATOM 1261 C C . GLY A 1 176 ? 0.614 -7.427 -1.375 1.00 54.81 176 GLY A C 1
ATOM 1262 O O . GLY A 1 176 ? 1.597 -7.155 -0.690 1.00 54.81 176 GLY A O 1
ATOM 1263 N N . THR A 1 177 ? 0.721 -8.134 -2.504 1.00 53.38 177 THR A N 1
ATOM 1264 C CA . THR A 1 177 ? 2.006 -8.511 -3.122 1.00 53.38 177 THR A CA 1
ATOM 1265 C C . THR A 1 177 ? 2.309 -7.610 -4.313 1.00 53.38 177 THR A C 1
ATOM 1267 O O . THR A 1 177 ? 1.476 -7.468 -5.207 1.00 53.38 177 THR A O 1
ATOM 1270 N N . ALA A 1 178 ? 3.517 -7.053 -4.377 1.00 60.25 178 ALA A N 1
ATOM 1271 C CA . ALA A 1 178 ? 4.008 -6.401 -5.585 1.00 60.25 178 ALA A CA 1
ATOM 1272 C C . ALA A 1 178 ? 4.493 -7.496 -6.557 1.00 60.25 178 ALA A C 1
ATOM 1274 O O . ALA A 1 178 ? 5.512 -8.130 -6.306 1.00 60.25 178 ALA A O 1
ATOM 1275 N N . THR A 1 179 ? 3.721 -7.807 -7.602 1.00 58.50 179 THR A N 1
ATOM 1276 C CA . THR A 1 179 ? 3.940 -9.005 -8.450 1.00 58.50 179 THR A CA 1
ATOM 1277 C C . THR A 1 179 ? 4.486 -8.706 -9.840 1.00 58.50 179 THR A C 1
ATOM 1279 O O . THR A 1 179 ? 4.783 -9.634 -10.594 1.00 58.50 179 THR A O 1
ATOM 1282 N N . ASN A 1 180 ? 4.637 -7.427 -10.192 1.00 63.66 180 ASN A N 1
ATOM 1283 C CA . ASN A 1 180 ? 5.078 -7.030 -11.521 1.00 63.66 180 ASN A CA 1
ATOM 1284 C C . ASN A 1 180 ? 6.213 -6.000 -11.463 1.00 63.66 180 ASN A C 1
ATOM 1286 O O . ASN A 1 180 ? 5.965 -4.804 -11.342 1.00 63.66 180 ASN A O 1
ATOM 1290 N N . GLY A 1 181 ? 7.467 -6.464 -11.521 1.00 67.44 181 GLY A N 1
ATOM 1291 C CA . GLY A 1 181 ? 8.652 -5.592 -11.648 1.00 67.44 181 GLY A CA 1
ATOM 1292 C C . GLY A 1 181 ? 9.110 -4.913 -10.356 1.00 67.44 181 GLY A C 1
ATOM 1293 O O . GLY A 1 181 ? 10.199 -4.339 -10.299 1.00 67.44 181 GLY A O 1
ATOM 1294 N N . LEU A 1 182 ? 8.313 -5.039 -9.299 1.00 74.69 182 LEU A N 1
ATOM 1295 C CA . LEU A 1 182 ? 8.631 -4.616 -7.946 1.00 74.69 182 LEU A CA 1
ATOM 1296 C C . LEU A 1 182 ? 8.882 -5.851 -7.078 1.00 74.69 182 LEU A C 1
ATOM 1298 O O . LEU A 1 182 ? 8.166 -6.842 -7.177 1.00 74.69 182 LEU A O 1
ATOM 1302 N N . SER A 1 183 ? 9.894 -5.785 -6.224 1.00 67.38 183 SER A N 1
ATOM 1303 C CA . SER A 1 183 ? 10.229 -6.813 -5.239 1.00 67.38 183 SER A CA 1
ATOM 1304 C C . SER A 1 183 ? 10.320 -6.177 -3.858 1.00 67.38 183 SER A C 1
ATOM 1306 O O . SER A 1 183 ? 10.977 -5.150 -3.702 1.00 67.38 183 SER A O 1
ATOM 1308 N N . LEU A 1 184 ? 9.713 -6.789 -2.844 1.00 65.69 184 LEU A N 1
ATOM 1309 C CA . LEU A 1 184 ? 9.898 -6.371 -1.455 1.00 65.69 184 LEU A CA 1
ATOM 1310 C C . LEU A 1 184 ? 11.186 -7.009 -0.902 1.00 65.69 184 LEU A C 1
ATOM 1312 O O . LEU A 1 184 ? 11.274 -8.232 -0.836 1.00 65.69 184 LEU A O 1
ATOM 1316 N N . SER A 1 185 ? 12.182 -6.205 -0.516 1.00 57.97 185 SER A N 1
ATOM 1317 C CA . SER A 1 185 ? 13.454 -6.684 0.054 1.00 57.97 185 SER A CA 1
ATOM 1318 C C . SER A 1 185 ? 13.648 -6.167 1.473 1.00 57.97 185 SER A C 1
ATOM 1320 O O . SER A 1 185 ? 14.058 -5.021 1.687 1.00 57.97 185 SER A O 1
ATOM 1322 N N . GLY A 1 186 ? 13.315 -7.031 2.439 1.00 63.41 186 GLY A N 1
ATOM 1323 C CA . GLY A 1 186 ? 13.232 -6.717 3.862 1.00 63.41 186 GLY A CA 1
ATOM 1324 C C . GLY A 1 186 ? 12.288 -5.548 4.068 1.00 63.41 186 GLY A C 1
ATOM 1325 O O . GLY A 1 186 ? 11.069 -5.689 4.080 1.00 63.41 186 GLY A O 1
ATOM 1326 N N . ALA A 1 187 ? 12.895 -4.378 4.149 1.00 51.50 187 ALA A N 1
ATOM 1327 C CA . ALA A 1 187 ? 12.191 -3.143 4.040 1.00 51.50 187 ALA A CA 1
ATOM 1328 C C . ALA A 1 187 ? 11.633 -2.789 2.699 1.00 51.50 187 ALA A C 1
ATOM 1330 O O . ALA A 1 187 ? 10.454 -2.512 2.578 1.00 51.50 187 ALA A O 1
ATOM 1331 N N . ASN A 1 188 ? 12.508 -2.645 1.744 1.00 50.88 188 ASN A N 1
ATOM 1332 C CA . ASN A 1 188 ? 12.320 -1.685 0.692 1.00 50.88 188 ASN A CA 1
ATOM 1333 C C . ASN A 1 188 ? 11.421 -2.269 -0.388 1.00 50.88 188 ASN A C 1
ATOM 1335 O O . ASN A 1 188 ? 11.574 -3.433 -0.752 1.00 50.88 188 ASN A O 1
ATOM 1339 N N . VAL A 1 189 ? 10.503 -1.464 -0.922 1.00 73.19 189 VAL A N 1
ATOM 1340 C CA . VAL A 1 189 ? 9.920 -1.769 -2.230 1.00 73.19 189 VAL A CA 1
ATOM 1341 C C . VAL A 1 189 ? 10.989 -1.404 -3.252 1.00 73.19 189 VAL A C 1
ATOM 1343 O O . VAL A 1 189 ? 11.276 -0.229 -3.466 1.00 73.19 189 VAL A O 1
ATOM 1346 N N . LEU A 1 190 ? 11.638 -2.418 -3.813 1.00 64.31 190 LEU A N 1
ATOM 1347 C CA . LEU A 1 190 ? 12.689 -2.269 -4.812 1.00 64.31 190 LEU A CA 1
ATOM 1348 C C . LEU A 1 190 ? 12.132 -2.511 -6.216 1.00 64.31 190 LEU A C 1
ATOM 1350 O O . LEU A 1 190 ? 11.211 -3.303 -6.399 1.00 64.31 190 LEU A O 1
ATOM 1354 N N . LEU A 1 191 ? 12.743 -1.874 -7.212 1.00 72.38 191 LEU A N 1
ATOM 1355 C CA . LEU A 1 191 ? 12.627 -2.261 -8.619 1.00 72.38 191 LEU A CA 1
ATOM 1356 C C . LEU A 1 191 ? 13.594 -3.426 -8.879 1.00 72.38 191 LEU A C 1
ATOM 1358 O O . LEU A 1 191 ? 14.745 -3.351 -8.449 1.00 72.38 191 LEU A O 1
ATOM 1362 N N . GLY A 1 192 ? 13.153 -4.483 -9.569 1.00 61.25 192 GLY A N 1
ATOM 1363 C CA . GLY A 1 192 ? 14.034 -5.613 -9.922 1.00 61.25 192 GLY A CA 1
ATOM 1364 C C . GLY A 1 192 ? 13.455 -7.019 -9.751 1.00 61.25 192 GLY A C 1
ATOM 1365 O O . GLY A 1 192 ? 14.175 -7.994 -9.957 1.00 61.25 192 GLY A O 1
ATOM 1366 N N . GLY A 1 193 ? 12.174 -7.153 -9.399 1.00 66.56 193 GLY A N 1
ATOM 1367 C CA . GLY A 1 193 ? 11.474 -8.437 -9.499 1.00 66.56 193 GLY A CA 1
ATOM 1368 C C . GLY A 1 193 ? 11.242 -8.852 -10.958 1.00 66.56 193 GLY A C 1
ATOM 1369 O O . GLY A 1 193 ? 11.244 -8.010 -11.858 1.00 66.56 193 GLY A O 1
ATOM 1370 N N . THR A 1 194 ? 10.994 -10.142 -11.204 1.00 65.62 194 THR A N 1
ATOM 1371 C CA . THR A 1 194 ? 10.571 -10.620 -12.529 1.00 65.62 194 THR A CA 1
ATOM 1372 C C . THR A 1 194 ? 9.273 -9.925 -12.944 1.00 65.62 194 THR A C 1
ATOM 1374 O O . THR A 1 194 ? 8.298 -9.895 -12.192 1.00 65.62 194 THR A O 1
ATOM 1377 N N . LEU A 1 195 ? 9.247 -9.375 -14.156 1.00 69.56 195 LEU A N 1
ATOM 1378 C CA . LEU A 1 195 ? 8.024 -8.885 -14.782 1.00 69.56 195 LEU A CA 1
ATOM 1379 C C . LEU A 1 195 ? 7.182 -10.079 -15.229 1.00 69.56 195 LEU A C 1
ATOM 1381 O O . LEU A 1 195 ? 7.549 -10.788 -16.164 1.00 69.56 195 LEU A O 1
ATOM 1385 N N . THR A 1 196 ? 6.080 -10.331 -14.527 1.00 64.94 196 THR A N 1
ATOM 1386 C CA . THR A 1 196 ? 5.151 -11.435 -14.827 1.00 64.94 196 THR A CA 1
ATOM 1387 C C . THR A 1 196 ? 4.002 -10.998 -15.735 1.00 64.94 196 THR A C 1
ATOM 1389 O O . THR A 1 196 ? 3.298 -11.834 -16.294 1.00 64.94 196 THR A O 1
ATOM 1392 N N . GLN A 1 197 ? 3.829 -9.689 -15.910 1.00 63.69 197 GLN A N 1
ATOM 1393 C CA . GLN A 1 197 ? 2.892 -9.057 -16.830 1.00 63.69 197 GLN A CA 1
ATOM 1394 C C . GLN A 1 197 ? 3.613 -7.914 -17.555 1.00 63.69 197 GLN A C 1
ATOM 1396 O O . GLN A 1 197 ? 4.694 -7.482 -17.151 1.00 63.69 197 GLN A O 1
ATOM 1401 N N . VAL A 1 198 ? 3.024 -7.393 -18.631 1.00 60.09 198 VAL A N 1
ATOM 1402 C CA . VAL A 1 198 ? 3.568 -6.199 -19.295 1.00 60.09 198 VAL A CA 1
ATOM 1403 C C . VAL A 1 198 ? 3.572 -5.045 -18.288 1.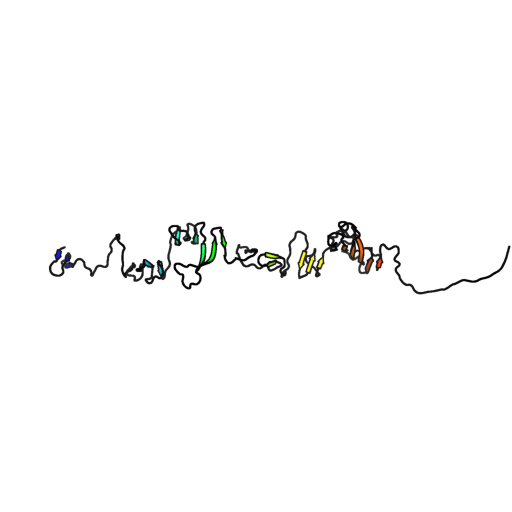00 60.09 198 VAL A C 1
ATOM 1405 O O . VAL A 1 198 ? 2.523 -4.673 -17.766 1.00 60.09 198 VAL A O 1
ATOM 1408 N N . ALA A 1 199 ? 4.749 -4.496 -17.981 1.00 61.44 199 ALA A N 1
ATOM 1409 C CA . ALA A 1 199 ? 4.857 -3.265 -17.208 1.00 61.44 199 ALA A CA 1
ATOM 1410 C C . ALA A 1 199 ? 5.051 -2.091 -18.156 1.00 61.44 199 ALA A C 1
ATOM 1412 O O . ALA A 1 199 ? 6.095 -1.943 -18.791 1.00 61.44 199 ALA A O 1
ATOM 1413 N N . THR A 1 200 ? 4.046 -1.227 -18.203 1.00 57.00 200 THR A N 1
ATOM 1414 C CA . THR A 1 200 ? 4.173 0.077 -18.841 1.00 57.00 200 THR A CA 1
ATOM 1415 C C . THR A 1 200 ? 4.679 1.058 -17.794 1.00 57.00 200 THR A C 1
ATOM 1417 O O . THR A 1 200 ? 3.927 1.468 -16.910 1.00 57.00 200 THR A O 1
ATOM 1420 N N . ILE A 1 201 ? 5.951 1.455 -17.879 1.00 67.31 201 ILE A N 1
ATOM 1421 C CA . ILE A 1 201 ? 6.427 2.641 -17.159 1.00 67.31 201 ILE A CA 1
ATOM 1422 C C . ILE A 1 201 ? 5.879 3.840 -17.935 1.00 67.31 201 ILE A C 1
ATOM 1424 O O . ILE A 1 201 ? 6.473 4.282 -18.917 1.00 67.31 201 ILE A O 1
ATOM 1428 N N . ALA A 1 202 ? 4.688 4.304 -17.551 1.00 53.69 202 ALA A N 1
ATOM 1429 C CA . ALA A 1 202 ? 4.043 5.438 -18.195 1.00 53.69 202 ALA A CA 1
ATOM 1430 C C . ALA A 1 202 ? 4.908 6.687 -17.987 1.00 53.69 202 ALA A C 1
ATOM 1432 O O . ALA A 1 202 ? 4.983 7.236 -16.891 1.00 53.69 202 ALA A O 1
ATOM 1433 N N . GLN A 1 203 ? 5.582 7.117 -19.048 1.00 58.44 203 GLN A N 1
ATOM 1434 C CA . GLN A 1 203 ? 6.341 8.358 -19.074 1.00 58.44 203 GLN A CA 1
ATOM 1435 C C . GLN A 1 203 ? 5.807 9.237 -20.195 1.00 58.44 203 GLN A C 1
ATOM 1437 O O . GLN A 1 203 ? 5.539 8.757 -21.297 1.00 58.44 203 GLN A O 1
ATOM 1442 N N . ALA A 1 204 ? 5.681 10.530 -19.907 1.00 50.84 204 ALA A N 1
ATOM 1443 C CA . ALA A 1 204 ? 5.309 11.577 -20.850 1.00 50.84 204 ALA A CA 1
ATOM 1444 C C . ALA A 1 204 ? 6.410 11.792 -21.914 1.00 50.84 204 ALA A C 1
ATOM 1446 O O . ALA A 1 204 ? 7.072 12.823 -21.925 1.00 50.84 204 ALA A O 1
ATOM 1447 N N . GLY A 1 205 ? 6.632 10.800 -22.786 1.00 57.72 205 GLY A N 1
ATOM 1448 C CA . GLY A 1 205 ? 7.470 10.936 -23.983 1.00 57.72 205 GLY A CA 1
ATOM 1449 C C . GLY A 1 205 ? 8.793 10.159 -24.035 1.00 57.72 205 GLY A C 1
ATOM 1450 O O . GLY A 1 205 ? 9.526 10.364 -24.994 1.00 57.72 205 GLY A O 1
ATOM 1451 N N . PHE A 1 206 ? 9.113 9.247 -23.099 1.00 55.09 206 PHE A N 1
ATOM 1452 C CA . PHE A 1 206 ? 10.385 8.486 -23.132 1.00 55.09 206 PHE A CA 1
ATOM 1453 C C . PHE A 1 206 ? 10.236 6.963 -22.872 1.00 55.09 206 PHE A C 1
ATOM 1455 O O . PHE A 1 206 ? 10.612 6.436 -21.832 1.00 55.09 206 PHE A O 1
ATOM 1462 N N . ALA A 1 207 ? 9.628 6.252 -23.826 1.00 66.12 207 ALA A N 1
ATOM 1463 C CA . ALA A 1 207 ? 10.287 5.256 -24.686 1.00 66.12 207 ALA A CA 1
ATOM 1464 C C . ALA A 1 207 ? 11.214 4.142 -24.114 1.00 66.12 207 ALA A C 1
ATOM 1466 O O . ALA A 1 207 ? 12.090 3.707 -24.851 1.00 66.12 207 ALA A O 1
ATOM 1467 N N . LEU A 1 208 ? 11.043 3.619 -22.893 1.00 76.12 208 LEU A N 1
ATOM 1468 C CA . LEU A 1 208 ? 11.630 2.317 -22.497 1.00 76.12 208 LEU A CA 1
ATOM 1469 C C . LEU A 1 208 ? 10.520 1.326 -22.116 1.00 76.12 208 LEU A C 1
ATOM 1471 O O . LEU A 1 208 ? 9.859 1.502 -21.094 1.00 76.12 208 LEU A O 1
ATOM 1475 N N . GLY A 1 209 ? 10.326 0.288 -22.933 1.00 73.56 209 GLY A N 1
ATOM 1476 C CA . GLY A 1 209 ? 9.341 -0.774 -22.724 1.00 73.56 209 GLY A CA 1
ATOM 1477 C C . GLY A 1 209 ? 9.992 -2.142 -22.520 1.00 73.56 209 GLY A C 1
ATOM 1478 O O . GLY A 1 209 ? 10.951 -2.490 -23.206 1.00 73.56 209 GLY A O 1
ATOM 1479 N N . LEU A 1 210 ? 9.453 -2.932 -21.589 1.00 76.81 210 LEU A N 1
ATOM 1480 C CA . LEU A 1 210 ? 9.827 -4.332 -21.378 1.00 76.81 210 LEU A CA 1
ATOM 1481 C C . LEU A 1 210 ? 8.617 -5.215 -21.713 1.00 76.81 210 LEU A C 1
ATOM 1483 O O . LEU A 1 210 ? 7.704 -5.364 -20.900 1.00 76.81 210 LEU A O 1
ATOM 1487 N N . THR A 1 211 ? 8.605 -5.792 -22.919 1.00 73.12 211 THR A N 1
ATOM 1488 C CA . THR A 1 211 ? 7.456 -6.540 -23.467 1.00 73.12 211 THR A CA 1
ATOM 1489 C C . THR A 1 211 ? 7.890 -7.951 -23.846 1.00 73.12 211 THR A C 1
ATOM 1491 O O . THR A 1 211 ? 8.775 -8.122 -24.679 1.00 73.12 211 THR A O 1
ATOM 1494 N N . GLY A 1 212 ? 7.298 -8.985 -23.234 1.00 75.44 212 GLY A N 1
ATOM 1495 C CA . GLY A 1 212 ? 7.568 -10.387 -23.601 1.00 75.44 212 GLY A CA 1
ATOM 1496 C C . GLY A 1 212 ? 9.042 -10.814 -23.487 1.00 75.44 212 GLY A C 1
ATOM 1497 O O . GLY A 1 212 ? 9.493 -11.691 -24.222 1.00 75.44 212 GLY A O 1
ATOM 1498 N N . GLY A 1 213 ? 9.818 -10.171 -22.604 1.00 80.31 213 GLY A N 1
ATOM 1499 C CA . GLY A 1 213 ? 11.261 -10.405 -22.459 1.00 80.31 213 GLY A CA 1
ATOM 1500 C C . GLY A 1 213 ? 12.137 -9.735 -23.528 1.00 80.31 213 GLY A C 1
ATOM 1501 O O . GLY A 1 213 ? 13.284 -10.149 -23.707 1.00 80.31 213 GLY A O 1
ATOM 1502 N N . ASN A 1 214 ? 11.603 -8.747 -24.249 1.00 87.19 214 ASN A N 1
ATOM 1503 C CA . ASN A 1 214 ? 12.321 -7.873 -25.176 1.00 87.19 214 ASN A CA 1
ATOM 1504 C C . ASN A 1 214 ? 12.369 -6.437 -24.625 1.00 87.19 214 ASN A C 1
ATOM 1506 O O . ASN A 1 214 ? 11.478 -6.027 -23.878 1.00 87.19 214 ASN A O 1
ATOM 1510 N N . VAL A 1 215 ? 13.387 -5.674 -25.024 1.00 89.19 215 VAL A N 1
ATOM 1511 C CA . VAL A 1 215 ? 13.555 -4.253 -24.696 1.00 89.19 215 VAL A CA 1
ATOM 1512 C C . VAL A 1 215 ? 13.186 -3.415 -25.917 1.00 89.19 215 VAL A C 1
ATOM 1514 O O . VAL A 1 215 ? 13.844 -3.511 -26.950 1.00 89.19 215 VAL A O 1
ATOM 1517 N N . GLY A 1 216 ? 12.145 -2.596 -25.796 1.00 88.38 216 GLY A N 1
ATOM 1518 C CA . GLY A 1 216 ? 11.781 -1.589 -26.789 1.00 88.38 216 GLY A CA 1
ATOM 1519 C C . GLY A 1 216 ? 12.301 -0.215 -26.379 1.00 88.38 216 GLY A C 1
ATOM 1520 O O . GLY A 1 216 ? 11.968 0.258 -25.291 1.00 88.38 216 GLY A O 1
ATOM 1521 N N . ILE A 1 217 ? 13.088 0.431 -27.241 1.00 88.25 217 ILE A N 1
ATOM 1522 C CA . ILE A 1 217 ? 13.432 1.851 -27.130 1.00 88.25 217 ILE A CA 1
ATOM 1523 C C . ILE A 1 217 ? 12.675 2.602 -28.219 1.00 88.25 217 ILE A C 1
ATOM 1525 O O . ILE A 1 217 ? 12.896 2.370 -29.399 1.00 88.25 217 ILE A O 1
ATOM 1529 N N . GLY A 1 218 ? 11.738 3.465 -27.840 1.00 83.94 218 GLY A N 1
ATOM 1530 C CA . GLY A 1 218 ? 10.900 4.212 -28.793 1.00 83.94 218 GLY A CA 1
ATOM 1531 C C . GLY A 1 218 ? 9.687 3.444 -29.323 1.00 83.94 218 GLY A C 1
ATOM 1532 O O . GLY A 1 218 ? 8.807 4.064 -29.903 1.00 83.94 218 GLY A O 1
ATOM 1533 N N . THR A 1 219 ? 9.598 2.135 -29.061 1.00 83.56 219 THR A N 1
ATOM 1534 C CA . THR A 1 219 ? 8.493 1.253 -29.474 1.00 83.56 219 THR A CA 1
ATOM 1535 C C . THR A 1 219 ? 7.918 0.471 -28.291 1.00 83.56 219 THR A C 1
ATOM 1537 O O . THR A 1 219 ? 8.651 0.053 -27.392 1.00 83.56 219 THR A O 1
ATOM 1540 N N . SER A 1 220 ? 6.600 0.250 -28.289 1.00 82.19 220 SER A N 1
ATOM 1541 C CA . SER A 1 220 ? 5.896 -0.603 -27.317 1.00 82.19 220 SER A CA 1
ATOM 1542 C C . SER A 1 220 ? 5.689 -2.046 -27.802 1.00 82.19 220 SER A C 1
ATOM 1544 O O . SER A 1 220 ? 5.331 -2.914 -27.001 1.00 82.19 220 SER A O 1
ATOM 1546 N N . ALA A 1 221 ? 5.955 -2.318 -29.083 1.00 86.44 221 ALA A N 1
ATOM 1547 C CA . ALA A 1 221 ? 5.797 -3.622 -29.724 1.00 86.44 221 ALA A CA 1
ATOM 1548 C C . ALA A 1 221 ? 7.134 -4.105 -30.330 1.00 86.44 221 ALA A C 1
ATOM 1550 O O . ALA A 1 221 ? 7.255 -4.192 -31.553 1.00 86.44 221 ALA A O 1
ATOM 1551 N N . PRO A 1 222 ? 8.158 -4.389 -29.497 1.00 90.38 222 PRO A N 1
ATOM 1552 C CA . PRO A 1 222 ? 9.475 -4.783 -29.984 1.00 90.38 222 PRO A CA 1
ATOM 1553 C C . PRO A 1 222 ? 9.433 -6.128 -30.727 1.00 90.38 222 PRO A C 1
ATOM 1555 O O . PRO A 1 222 ? 9.040 -7.151 -30.157 1.00 90.38 222 PRO A O 1
ATOM 1558 N N . SER A 1 223 ? 9.903 -6.139 -31.976 1.00 92.56 223 SER A N 1
ATOM 1559 C CA . SER A 1 223 ? 9.974 -7.335 -32.837 1.00 92.56 223 SER A CA 1
ATOM 1560 C C . SER A 1 223 ? 11.250 -8.165 -32.631 1.00 92.56 223 SER A C 1
ATOM 1562 O O . SER A 1 223 ? 11.360 -9.280 -33.137 1.00 92.56 223 SER A O 1
ATOM 1564 N N . ALA A 1 224 ? 12.214 -7.647 -31.865 1.00 94.12 224 ALA A N 1
ATOM 1565 C CA . ALA A 1 224 ? 13.478 -8.301 -31.533 1.00 94.12 224 ALA A CA 1
ATOM 1566 C C . ALA A 1 224 ? 13.827 -8.116 -30.048 1.00 94.12 224 ALA A C 1
ATOM 1568 O O . ALA A 1 224 ? 13.196 -7.335 -29.342 1.00 94.12 224 ALA A O 1
ATOM 1569 N N . LYS A 1 225 ? 14.857 -8.828 -29.564 1.00 93.69 225 LYS A N 1
ATOM 1570 C CA . LYS A 1 225 ? 15.309 -8.762 -28.158 1.00 93.69 225 LYS A CA 1
ATOM 1571 C C . LYS A 1 225 ? 15.662 -7.348 -27.701 1.00 93.69 225 LYS A C 1
ATOM 1573 O O . LYS A 1 225 ? 15.387 -6.997 -26.557 1.00 93.69 225 LYS A O 1
ATOM 1578 N N . LEU A 1 226 ? 16.236 -6.564 -28.603 1.00 92.81 226 LEU A N 1
ATOM 1579 C CA . LEU A 1 226 ? 16.385 -5.124 -28.496 1.00 92.81 226 LEU A CA 1
ATOM 1580 C C . LEU A 1 226 ? 15.831 -4.543 -29.794 1.00 92.81 226 LEU A C 1
ATOM 1582 O O . LEU A 1 226 ? 16.365 -4.833 -30.862 1.00 92.81 226 LEU A O 1
ATOM 1586 N N . ASP A 1 227 ? 14.754 -3.777 -29.693 1.00 91.00 227 ASP A N 1
ATOM 1587 C CA . ASP A 1 227 ? 14.150 -3.074 -30.819 1.00 91.00 227 ASP A CA 1
ATOM 1588 C C . ASP A 1 227 ? 14.211 -1.577 -30.533 1.00 91.00 227 ASP A C 1
ATOM 1590 O O . ASP A 1 227 ? 13.667 -1.100 -29.534 1.00 91.00 227 ASP A O 1
ATOM 1594 N N . ILE A 1 228 ? 14.943 -0.853 -31.370 1.00 90.94 228 ILE A N 1
ATOM 1595 C CA . ILE A 1 228 ? 15.136 0.585 -31.231 1.00 90.94 228 ILE A CA 1
ATOM 1596 C C . ILE A 1 228 ? 14.401 1.232 -32.396 1.00 90.94 228 ILE A C 1
ATOM 1598 O O . ILE A 1 228 ? 14.900 1.247 -33.520 1.00 90.94 228 ILE A O 1
ATOM 1602 N N . GLN A 1 229 ? 13.228 1.793 -32.118 1.00 88.25 229 GLN A N 1
ATOM 1603 C CA . GLN A 1 229 ? 12.543 2.664 -33.059 1.00 88.25 229 GLN A CA 1
ATOM 1604 C C . GLN A 1 229 ? 13.254 4.015 -33.069 1.00 88.25 229 GLN A C 1
ATOM 1606 O O . GLN A 1 229 ? 12.956 4.926 -32.298 1.00 88.25 229 GLN A O 1
ATOM 1611 N N . GLY A 1 230 ? 14.223 4.116 -33.965 1.00 84.62 230 GLY A N 1
ATOM 1612 C CA . GLY A 1 230 ? 14.933 5.340 -34.271 1.00 84.62 230 GLY A CA 1
ATOM 1613 C C . GLY A 1 230 ? 15.577 5.259 -35.650 1.00 84.62 230 GLY A C 1
ATOM 1614 O O . GLY A 1 230 ? 15.428 4.268 -36.361 1.00 84.62 230 GLY A O 1
ATOM 1615 N N . GLY A 1 231 ? 16.293 6.312 -36.024 1.00 86.62 231 GLY A N 1
ATOM 1616 C CA . GLY A 1 231 ? 16.883 6.467 -37.349 1.00 86.62 231 GLY A CA 1
ATOM 1617 C C . GLY A 1 231 ? 16.354 7.691 -38.090 1.00 86.62 231 GLY A C 1
ATOM 1618 O O . GLY A 1 231 ? 15.361 8.296 -37.698 1.00 86.62 231 GLY A O 1
ATOM 1619 N N . ALA A 1 232 ? 17.067 8.059 -39.143 1.00 90.00 232 ALA A N 1
ATOM 1620 C CA . ALA A 1 232 ? 16.795 9.221 -39.967 1.00 90.00 232 ALA A CA 1
ATOM 1621 C C . ALA A 1 232 ? 15.875 8.892 -41.152 1.00 90.00 232 ALA A C 1
ATOM 1623 O O . ALA A 1 232 ? 15.789 7.747 -41.605 1.00 90.00 232 ALA A O 1
ATOM 1624 N N . ASP A 1 233 ? 15.284 9.926 -41.740 1.00 88.69 233 ASP A N 1
ATOM 1625 C CA . ASP A 1 233 ? 14.728 9.845 -43.090 1.00 88.69 233 ASP A CA 1
ATOM 1626 C C . ASP A 1 233 ? 15.846 9.606 -44.124 1.00 88.69 233 ASP A C 1
ATOM 1628 O O . ASP A 1 233 ? 17.034 9.788 -43.842 1.00 88.69 233 ASP A O 1
ATOM 1632 N N . ALA A 1 234 ? 15.483 9.266 -45.366 1.00 83.88 234 ALA A N 1
ATOM 1633 C CA . ALA A 1 234 ? 16.429 9.045 -46.470 1.00 83.88 234 ALA A CA 1
ATOM 1634 C C . ALA A 1 234 ? 17.414 10.213 -46.718 1.00 83.88 234 ALA A C 1
ATOM 1636 O O . ALA A 1 234 ? 18.484 10.020 -47.291 1.00 83.88 234 ALA A O 1
ATOM 1637 N N . THR A 1 235 ? 17.065 11.430 -46.290 1.00 80.94 235 THR A N 1
ATOM 1638 C CA . THR A 1 235 ? 17.905 12.638 -46.386 1.00 80.94 235 THR A CA 1
ATOM 1639 C C . THR A 1 235 ? 18.864 12.819 -45.205 1.00 80.94 235 THR A C 1
ATOM 1641 O O . THR A 1 235 ? 19.653 13.761 -45.196 1.00 80.94 235 THR A O 1
ATOM 1644 N N . GLY A 1 236 ? 18.800 11.948 -44.195 1.00 80.81 236 GLY A N 1
ATOM 1645 C CA . GLY A 1 236 ? 19.537 12.086 -42.940 1.00 80.81 236 GLY A CA 1
ATOM 1646 C C . GLY A 1 236 ? 18.893 13.042 -41.927 1.00 80.81 236 GLY A C 1
ATOM 1647 O O . GLY A 1 236 ? 19.497 13.297 -40.888 1.00 80.81 236 GLY A O 1
ATOM 1648 N N . LEU A 1 237 ? 17.698 13.576 -42.209 1.00 83.38 237 LEU A N 1
ATOM 1649 C CA . LEU A 1 237 ? 16.937 14.440 -41.297 1.00 83.38 237 LEU A CA 1
ATOM 1650 C C . LEU A 1 237 ? 16.105 13.624 -40.293 1.00 83.38 237 LEU A C 1
ATOM 1652 O O . LEU A 1 237 ? 15.920 12.423 -40.466 1.00 83.38 237 LEU A O 1
ATOM 1656 N N . ASN A 1 238 ? 15.599 14.293 -39.250 1.00 84.62 238 ASN A N 1
ATOM 1657 C CA . ASN A 1 238 ? 14.750 13.707 -38.200 1.00 84.62 238 ASN A CA 1
ATOM 1658 C C . ASN A 1 238 ? 15.375 12.520 -37.448 1.00 84.62 238 ASN A C 1
ATOM 1660 O O . ASN A 1 238 ? 14.654 11.695 -36.900 1.00 84.62 238 ASN A O 1
ATOM 1664 N N . ASP A 1 239 ? 16.706 12.445 -37.391 1.00 86.81 239 ASP A N 1
ATOM 1665 C CA . ASP A 1 239 ? 17.421 11.369 -36.710 1.00 86.81 239 ASP A CA 1
ATOM 1666 C C . ASP A 1 239 ? 17.351 11.523 -35.175 1.00 86.81 239 ASP A C 1
ATOM 1668 O O . ASP A 1 239 ? 17.987 12.428 -34.623 1.00 86.81 239 ASP A O 1
ATOM 1672 N N . PRO A 1 240 ? 16.654 10.635 -34.440 1.00 81.06 240 PRO A N 1
ATOM 1673 C CA . PRO A 1 240 ? 16.664 10.634 -32.982 1.00 81.06 240 PRO A CA 1
ATOM 1674 C C . PRO A 1 240 ? 17.985 10.096 -32.400 1.00 81.06 240 PRO A C 1
ATOM 1676 O O . PRO A 1 240 ? 18.106 9.988 -31.182 1.00 81.06 240 PRO A O 1
ATOM 1679 N N . CYS A 1 241 ? 18.973 9.769 -33.245 1.00 82.50 241 CYS A N 1
ATOM 1680 C CA . CYS A 1 241 ? 20.303 9.296 -32.874 1.00 82.50 241 CYS A CA 1
ATOM 1681 C C . CYS A 1 241 ? 20.254 7.962 -32.105 1.00 82.50 241 CYS A C 1
ATOM 1683 O O . CYS A 1 241 ? 20.709 7.849 -30.966 1.00 82.50 241 CYS A O 1
ATOM 1685 N N . ALA A 1 242 ? 19.688 6.943 -32.759 1.00 80.31 242 ALA A N 1
ATOM 1686 C CA . ALA A 1 242 ? 19.268 5.672 -32.160 1.00 80.31 242 ALA A CA 1
ATOM 1687 C C . ALA A 1 242 ? 20.362 4.892 -31.398 1.00 80.31 242 ALA A C 1
ATOM 1689 O O . ALA A 1 242 ? 20.058 4.261 -30.384 1.00 80.31 242 ALA A O 1
ATOM 1690 N N . LEU A 1 243 ? 21.621 4.908 -31.861 1.00 92.62 243 LEU A N 1
ATOM 1691 C CA . LEU A 1 243 ? 22.713 4.172 -31.215 1.00 92.62 243 LEU A CA 1
ATOM 1692 C C . LEU A 1 243 ? 24.046 4.931 -31.258 1.00 92.62 243 LEU A C 1
ATOM 1694 O O . LEU A 1 243 ? 24.586 5.219 -32.328 1.00 92.62 243 LEU A O 1
ATOM 1698 N N . ALA A 1 244 ? 24.603 5.192 -30.072 1.00 93.88 244 ALA A N 1
ATOM 1699 C CA . ALA A 1 244 ? 25.864 5.901 -29.868 1.00 93.88 244 ALA A CA 1
ATOM 1700 C C . ALA A 1 244 ? 26.854 5.070 -29.050 1.00 93.88 244 ALA A C 1
ATOM 1702 O O . ALA A 1 244 ? 26.484 4.460 -28.047 1.00 93.88 244 ALA A O 1
ATOM 1703 N N . PHE A 1 245 ? 28.135 5.163 -29.390 1.00 94.69 245 PHE A N 1
ATOM 1704 C CA . PHE A 1 245 ? 29.235 4.582 -28.625 1.00 94.69 245 PHE A CA 1
ATOM 1705 C C . PHE A 1 245 ? 30.196 5.693 -28.215 1.00 94.69 245 PHE A C 1
ATOM 1707 O O . PHE A 1 245 ? 30.951 6.200 -29.041 1.00 94.69 245 PHE A O 1
ATOM 1714 N N . SER A 1 246 ? 30.142 6.113 -26.953 1.00 95.06 246 SER A N 1
ATOM 1715 C CA . SER A 1 246 ? 31.013 7.165 -26.421 1.00 95.06 246 SER A CA 1
ATOM 1716 C C . SER A 1 246 ? 32.294 6.610 -25.814 1.00 95.06 246 SER A C 1
ATOM 1718 O O . SER A 1 246 ? 32.350 5.467 -25.357 1.00 95.06 246 SER A O 1
ATOM 1720 N N . TRP A 1 247 ? 33.297 7.477 -25.689 1.00 95.12 247 TRP A N 1
ATOM 1721 C CA . TRP A 1 247 ? 34.414 7.224 -24.788 1.00 95.12 247 TRP A CA 1
ATOM 1722 C C . TRP A 1 247 ? 33.919 7.065 -23.339 1.00 95.12 247 TRP A C 1
ATOM 1724 O O . TRP A 1 247 ? 32.886 7.616 -22.955 1.00 95.12 247 TRP A O 1
ATOM 1734 N N . ARG A 1 248 ? 34.659 6.317 -22.511 1.00 93.06 248 ARG A N 1
ATOM 1735 C CA . ARG A 1 248 ? 34.258 5.962 -21.132 1.00 93.06 248 ARG A CA 1
ATOM 1736 C C . ARG A 1 248 ? 34.006 7.172 -20.216 1.00 93.06 248 ARG A C 1
ATOM 1738 O O . ARG A 1 248 ? 33.261 7.058 -19.254 1.00 93.06 248 ARG A O 1
ATOM 1745 N N . ASN A 1 249 ? 34.614 8.321 -20.518 1.00 92.25 249 ASN A N 1
ATOM 1746 C CA . ASN A 1 249 ? 34.425 9.583 -19.793 1.00 92.25 249 ASN A CA 1
ATOM 1747 C C . ASN A 1 249 ? 33.383 10.507 -20.465 1.00 92.25 249 ASN A C 1
ATOM 1749 O O . ASN A 1 249 ? 33.269 11.673 -20.096 1.00 92.25 249 ASN A O 1
ATOM 1753 N N . GLY A 1 250 ? 32.625 9.999 -21.440 1.00 91.75 250 GLY A N 1
ATOM 1754 C CA . GLY A 1 250 ? 31.633 10.748 -22.209 1.00 91.75 250 GLY A CA 1
ATOM 1755 C C . GLY A 1 250 ? 32.206 11.433 -23.455 1.00 91.75 250 GLY A C 1
ATOM 1756 O O . GLY A 1 250 ? 33.413 11.643 -23.584 1.00 91.75 250 GLY A O 1
ATOM 1757 N N . GLY A 1 251 ? 31.316 11.778 -24.392 1.00 92.75 251 GLY A N 1
ATOM 1758 C CA . GLY A 1 251 ? 31.696 12.412 -25.657 1.00 92.75 251 GLY A CA 1
ATOM 1759 C C . GLY A 1 251 ? 32.391 11.471 -26.648 1.00 92.75 251 GLY A C 1
ATOM 1760 O O . GLY A 1 251 ? 32.311 10.250 -26.497 1.00 92.75 251 GLY A O 1
ATOM 1761 N N . PHE A 1 252 ? 33.062 12.038 -27.659 1.00 95.62 252 PHE A N 1
ATOM 1762 C CA . PHE A 1 252 ? 33.840 11.300 -28.674 1.00 95.62 252 PHE A CA 1
ATOM 1763 C C . PHE A 1 252 ? 33.057 10.139 -29.304 1.00 95.62 252 PHE A C 1
ATOM 1765 O O . PHE A 1 252 ? 33.512 8.995 -29.338 1.00 95.62 252 PHE A O 1
ATOM 1772 N N . ARG A 1 253 ? 31.816 10.412 -29.699 1.00 96.19 253 ARG A N 1
ATOM 1773 C CA . ARG A 1 253 ? 30.855 9.372 -30.048 1.00 96.19 253 ARG A CA 1
ATOM 1774 C C . ARG A 1 253 ? 31.137 8.822 -31.436 1.00 96.19 253 ARG A C 1
ATOM 1776 O O . ARG A 1 253 ? 31.365 9.578 -32.371 1.00 96.19 253 ARG A O 1
ATOM 1783 N N . HIS A 1 254 ? 31.074 7.509 -31.570 1.00 95.94 254 HIS A N 1
ATOM 1784 C CA . HIS A 1 254 ? 30.767 6.832 -32.825 1.00 95.94 254 HIS A CA 1
ATOM 1785 C C . HIS A 1 254 ? 29.261 6.581 -32.869 1.00 95.94 254 HIS A C 1
ATOM 1787 O O . HIS A 1 254 ? 28.626 6.488 -31.816 1.00 95.94 254 HIS A O 1
ATOM 1793 N N . TRP A 1 255 ? 28.691 6.437 -34.059 1.00 95.19 255 TRP A N 1
ATOM 1794 C CA . TRP A 1 255 ? 27.254 6.217 -34.203 1.00 95.19 255 TRP A CA 1
ATOM 1795 C C . TRP A 1 255 ? 26.967 5.091 -35.177 1.00 95.19 255 TRP A C 1
ATOM 1797 O O . TRP A 1 255 ? 27.690 4.909 -36.157 1.00 95.19 255 TRP A O 1
ATOM 1807 N N . VAL A 1 256 ? 25.886 4.368 -34.915 1.00 94.00 256 VAL A N 1
ATOM 1808 C CA . VAL A 1 256 ? 25.217 3.564 -35.933 1.00 94.00 256 VAL A CA 1
ATOM 1809 C C . VAL A 1 256 ? 23.875 4.223 -36.173 1.00 94.00 256 VAL A C 1
ATOM 1811 O O . VAL A 1 256 ? 23.033 4.292 -35.278 1.00 94.00 256 VAL A O 1
ATOM 1814 N N . ARG A 1 257 ? 23.705 4.744 -37.380 1.00 91.75 257 ARG A N 1
ATOM 1815 C CA . ARG A 1 257 ? 22.466 5.363 -37.828 1.00 91.75 257 ARG A CA 1
ATOM 1816 C C . ARG A 1 257 ? 21.760 4.393 -38.755 1.00 91.75 257 ARG A C 1
ATOM 1818 O O . ARG A 1 257 ? 22.398 3.851 -39.643 1.00 91.75 257 ARG A O 1
ATOM 1825 N N . SER A 1 258 ? 20.457 4.215 -38.590 1.00 91.62 258 SER A N 1
ATOM 1826 C CA . SER A 1 258 ? 19.621 3.654 -39.652 1.00 91.62 258 SER A CA 1
ATOM 1827 C C . SER A 1 258 ? 18.978 4.809 -40.406 1.00 91.62 258 SER A C 1
ATOM 1829 O O . SER A 1 258 ? 18.497 5.739 -39.767 1.00 91.62 258 SER A O 1
ATOM 1831 N N . CYS A 1 259 ? 18.955 4.772 -41.731 1.00 89.56 259 CYS A N 1
ATOM 1832 C CA . CYS A 1 259 ? 18.100 5.626 -42.545 1.00 89.56 259 CYS A CA 1
ATOM 1833 C C . CYS A 1 259 ? 17.059 4.769 -43.268 1.00 89.56 259 CYS A C 1
ATOM 1835 O O . CYS A 1 259 ? 17.335 3.619 -43.629 1.00 89.56 259 CYS A O 1
ATOM 1837 N N . HIS A 1 260 ? 15.851 5.306 -43.427 1.00 89.31 260 HIS A N 1
ATOM 1838 C CA . HIS A 1 260 ? 14.773 4.608 -44.115 1.00 89.31 260 HIS A CA 1
ATOM 1839 C C . HIS A 1 260 ? 14.045 5.526 -45.097 1.00 89.31 260 HIS A C 1
ATOM 1841 O O . HIS A 1 260 ? 13.668 6.656 -44.784 1.00 89.31 260 HIS A O 1
ATOM 1847 N N . ASN A 1 261 ? 13.792 4.997 -46.287 1.00 87.50 261 ASN A N 1
ATOM 1848 C CA . ASN A 1 261 ? 12.923 5.574 -47.291 1.00 87.50 261 ASN A CA 1
ATOM 1849 C C . ASN A 1 261 ? 11.597 4.806 -47.284 1.00 87.50 261 ASN A C 1
ATOM 1851 O O . ASN A 1 261 ? 11.559 3.620 -47.612 1.00 87.50 261 ASN A O 1
ATOM 1855 N N . ASN A 1 262 ? 10.499 5.485 -46.930 1.00 81.44 262 ASN A N 1
ATOM 1856 C CA . ASN A 1 262 ? 9.162 4.881 -46.846 1.00 81.44 262 ASN A CA 1
ATOM 1857 C C . ASN A 1 262 ? 8.625 4.357 -48.192 1.00 81.44 262 ASN A C 1
ATOM 1859 O O . ASN A 1 262 ? 7.620 3.649 -48.212 1.00 81.44 262 ASN A O 1
ATOM 1863 N N . THR A 1 263 ? 9.303 4.681 -49.297 1.00 80.12 263 THR A N 1
ATOM 1864 C CA . THR A 1 263 ? 8.985 4.225 -50.644 1.00 80.12 263 THR A CA 1
ATOM 1865 C C . THR A 1 263 ? 10.218 3.546 -51.246 1.00 80.12 263 THR A C 1
ATOM 1867 O O . THR A 1 263 ? 11.256 4.174 -51.451 1.00 80.12 263 THR A O 1
ATOM 1870 N N . ILE A 1 264 ? 10.129 2.246 -51.551 1.00 71.56 264 ILE A N 1
ATOM 1871 C CA . ILE A 1 264 ? 11.249 1.467 -52.106 1.00 71.56 264 ILE A CA 1
ATOM 1872 C C . ILE A 1 264 ? 11.375 1.732 -53.616 1.00 71.56 264 ILE A C 1
ATOM 1874 O O . ILE A 1 264 ? 11.058 0.890 -54.450 1.00 71.56 264 ILE A O 1
ATOM 1878 N N . THR A 1 265 ? 11.810 2.934 -53.986 1.00 76.19 265 THR A N 1
ATOM 1879 C CA . THR A 1 265 ? 12.029 3.327 -55.393 1.00 76.19 265 THR A CA 1
ATOM 1880 C C . THR A 1 265 ? 13.494 3.611 -55.714 1.00 76.19 265 THR A C 1
ATOM 1882 O O . THR A 1 265 ? 13.813 3.944 -56.853 1.00 76.19 265 THR A O 1
ATOM 1885 N N . GLY A 1 266 ? 14.399 3.470 -54.741 1.00 81.50 266 GLY A N 1
ATOM 1886 C CA . GLY A 1 266 ? 15.827 3.696 -54.939 1.00 81.50 266 GLY A CA 1
ATOM 1887 C C . GLY A 1 266 ? 16.636 3.651 -53.642 1.00 81.50 266 GLY A C 1
ATOM 1888 O O . GLY A 1 266 ? 16.371 2.830 -52.764 1.00 81.50 266 GLY A O 1
ATOM 1889 N N . ALA A 1 267 ? 17.627 4.538 -53.570 1.00 83.75 267 ALA A N 1
ATOM 1890 C CA . ALA A 1 267 ? 18.578 4.715 -52.476 1.00 83.75 267 ALA A CA 1
ATOM 1891 C C . ALA A 1 267 ? 17.917 5.169 -51.156 1.00 83.75 267 ALA A C 1
ATOM 1893 O O . ALA A 1 267 ? 16.781 5.655 -51.151 1.00 83.75 267 ALA A O 1
ATOM 1894 N N . GLY A 1 268 ? 18.666 5.084 -50.050 1.00 83.88 268 GLY A N 1
ATOM 1895 C CA . GLY A 1 268 ? 18.270 5.673 -48.758 1.00 83.88 268 GLY A CA 1
ATOM 1896 C C . GLY A 1 268 ? 17.659 4.710 -47.735 1.00 83.88 268 GLY A C 1
ATOM 1897 O O . GLY A 1 268 ? 17.002 5.157 -46.799 1.00 83.88 268 GLY A O 1
ATOM 1898 N N . ASN A 1 269 ? 17.874 3.404 -47.909 1.00 90.88 269 ASN A N 1
ATOM 1899 C CA . ASN A 1 269 ? 17.625 2.382 -46.890 1.00 90.88 269 ASN A CA 1
ATOM 1900 C C . ASN A 1 269 ? 18.963 1.762 -46.481 1.00 90.88 269 ASN A C 1
ATOM 1902 O O . ASN A 1 269 ? 19.468 0.886 -47.187 1.00 90.88 269 ASN A O 1
ATOM 1906 N N . ALA A 1 270 ? 19.553 2.218 -45.378 1.00 91.62 270 ALA A N 1
ATOM 1907 C CA . ALA A 1 270 ? 20.871 1.754 -44.953 1.00 91.62 270 ALA A CA 1
ATOM 1908 C C . ALA A 1 270 ? 21.096 1.904 -43.444 1.00 91.62 270 ALA A C 1
ATOM 1910 O O . ALA A 1 270 ? 20.740 2.929 -42.863 1.00 91.62 270 ALA A O 1
ATOM 1911 N N . PRO A 1 271 ? 21.771 0.942 -42.801 1.00 93.00 271 PRO A N 1
ATOM 1912 C CA . PRO A 1 271 ? 22.613 1.244 -41.659 1.00 93.00 271 PRO A CA 1
ATOM 1913 C C . PRO A 1 271 ? 23.946 1.875 -42.102 1.00 93.00 271 PRO A C 1
ATOM 1915 O O . PRO A 1 271 ? 24.692 1.306 -42.906 1.00 93.00 271 PRO A O 1
ATOM 1918 N N . ASP A 1 272 ? 24.269 3.013 -41.491 1.00 93.31 272 ASP A N 1
ATOM 1919 C CA . ASP A 1 272 ? 25.519 3.754 -41.636 1.00 93.31 272 ASP A CA 1
ATOM 1920 C C . ASP A 1 272 ? 26.318 3.715 -40.330 1.00 93.31 272 ASP A C 1
ATOM 1922 O O . ASP A 1 272 ? 25.797 3.987 -39.243 1.00 93.31 272 ASP A O 1
ATOM 1926 N N . VAL A 1 273 ? 27.618 3.451 -40.436 1.00 95.06 273 VAL A N 1
ATOM 1927 C CA . VAL A 1 273 ? 28.568 3.522 -39.323 1.00 95.06 273 VAL A CA 1
ATOM 1928 C C . VAL A 1 273 ? 29.355 4.819 -39.420 1.00 95.06 273 VAL A C 1
ATOM 1930 O O . VAL A 1 273 ? 30.144 5.015 -40.346 1.00 95.06 273 VAL A O 1
ATOM 1933 N N . TYR A 1 274 ? 29.192 5.681 -38.424 1.00 95.00 274 TYR A N 1
ATOM 1934 C CA . TYR A 1 274 ? 29.917 6.937 -38.290 1.00 95.00 274 TYR A CA 1
ATOM 1935 C C . TYR A 1 274 ? 31.053 6.813 -37.279 1.00 95.00 274 TYR A C 1
ATOM 1937 O O . TYR A 1 274 ? 30.863 6.392 -36.135 1.00 95.00 274 TYR A O 1
ATOM 1945 N N . LEU A 1 275 ? 32.246 7.230 -37.692 1.00 95.50 275 LEU A N 1
ATOM 1946 C CA . LEU A 1 275 ? 33.463 7.194 -36.897 1.00 95.50 275 LEU A CA 1
ATOM 1947 C C . LEU A 1 275 ? 33.805 8.584 -36.363 1.00 95.50 275 LEU A C 1
ATOM 1949 O O . LEU A 1 275 ? 33.711 9.561 -37.099 1.00 95.50 275 LEU A O 1
ATOM 1953 N N . ASN A 1 276 ? 34.178 8.703 -35.086 1.00 96.06 276 ASN A N 1
ATOM 1954 C CA . ASN A 1 276 ? 34.628 9.972 -34.504 1.00 96.06 276 ASN A CA 1
ATOM 1955 C C . ASN A 1 276 ? 35.860 10.515 -35.241 1.00 96.06 276 ASN A C 1
ATOM 1957 O O . ASN A 1 276 ? 36.863 9.814 -35.352 1.00 96.06 276 ASN A O 1
ATOM 1961 N N . ASN A 1 277 ? 35.804 11.778 -35.670 1.00 94.12 277 ASN A N 1
ATOM 1962 C CA . ASN A 1 277 ? 36.971 12.531 -36.149 1.00 94.12 277 ASN A CA 1
ATOM 1963 C C . ASN A 1 277 ? 37.198 13.842 -35.369 1.00 94.12 277 ASN A C 1
ATOM 1965 O O . ASN A 1 277 ? 38.118 14.593 -35.683 1.00 94.12 277 ASN A O 1
ATOM 1969 N N . SER A 1 278 ? 36.379 14.115 -34.349 1.00 94.88 278 SER A N 1
ATOM 1970 C CA . SER A 1 278 ? 36.542 15.262 -33.460 1.00 94.88 278 SER A CA 1
ATOM 1971 C C . SER A 1 278 ? 37.652 15.035 -32.428 1.00 94.88 278 SER A C 1
ATOM 1973 O O . SER A 1 278 ? 37.738 13.966 -31.818 1.00 94.88 278 SER A O 1
ATOM 1975 N N . SER A 1 279 ? 38.452 16.075 -32.176 1.00 93.50 279 SER A N 1
ATOM 1976 C CA . SER A 1 279 ? 39.431 16.142 -31.080 1.00 93.50 279 SER A CA 1
ATOM 1977 C C . SER A 1 279 ? 38.839 16.647 -29.757 1.00 93.50 279 SER A C 1
ATOM 1979 O O . SER A 1 279 ? 39.479 16.526 -28.714 1.00 93.50 279 SER A O 1
ATOM 1981 N N . GLY A 1 280 ? 37.616 17.188 -29.776 1.00 93.94 280 GLY A N 1
ATOM 1982 C CA . GLY A 1 280 ? 36.881 17.631 -28.590 1.00 93.94 280 GLY A CA 1
ATOM 1983 C C . GLY A 1 280 ? 35.768 16.659 -28.199 1.00 93.94 280 GLY A C 1
ATOM 1984 O O . GLY A 1 280 ? 35.087 16.108 -29.068 1.00 93.94 280 GLY A O 1
ATOM 1985 N N . SER A 1 281 ? 35.535 16.499 -26.892 1.00 93.44 281 SER A N 1
ATOM 1986 C CA . SER A 1 281 ? 34.541 15.561 -26.345 1.00 93.44 281 SER A CA 1
ATOM 1987 C C . SER A 1 281 ? 33.113 15.855 -26.806 1.00 93.44 281 SER A C 1
ATOM 1989 O O . SER A 1 281 ? 32.350 14.929 -27.062 1.00 93.44 281 SER A O 1
ATOM 1991 N N . ALA A 1 282 ? 32.759 17.130 -26.969 1.00 93.69 282 ALA A N 1
ATOM 1992 C CA . ALA A 1 282 ? 31.439 17.552 -27.433 1.00 93.69 282 ALA A CA 1
ATOM 1993 C C . ALA A 1 282 ? 31.304 17.625 -28.966 1.00 93.69 282 ALA A C 1
ATOM 1995 O O . ALA A 1 282 ? 30.203 17.846 -29.459 1.00 93.69 282 ALA A O 1
ATOM 1996 N N . GLY A 1 283 ? 32.398 17.474 -29.723 1.00 92.94 283 GLY A N 1
ATOM 1997 C CA . GLY A 1 283 ? 32.374 17.746 -31.163 1.00 92.94 283 GLY A CA 1
ATOM 1998 C C . GLY A 1 283 ? 31.647 16.687 -31.993 1.00 92.94 283 GLY A C 1
ATOM 1999 O O . GLY A 1 283 ? 31.109 17.030 -33.037 1.00 92.94 283 GLY A O 1
ATOM 2000 N N . SER A 1 284 ? 31.575 15.437 -31.522 1.00 93.69 284 SER A N 1
ATOM 2001 C CA . SER A 1 284 ? 30.809 14.336 -32.132 1.00 93.69 284 SER A CA 1
ATOM 2002 C C . SER A 1 284 ? 29.397 14.230 -31.552 1.00 93.69 284 SER A C 1
ATOM 2004 O O . SER A 1 284 ? 29.052 13.285 -30.835 1.00 93.69 284 SER A O 1
ATOM 2006 N N . SER A 1 285 ? 28.587 15.258 -31.800 1.00 91.31 285 SER A N 1
ATOM 2007 C CA . SER A 1 285 ? 27.262 15.426 -31.191 1.00 91.31 285 SER A CA 1
ATOM 2008 C C . SER A 1 285 ? 26.132 14.699 -31.924 1.00 91.31 285 SER A C 1
ATOM 2010 O O . SER A 1 285 ? 25.118 14.406 -31.296 1.00 91.31 285 SER A O 1
ATOM 2012 N N . ALA A 1 286 ? 26.309 14.378 -33.208 1.00 91.81 286 ALA A N 1
ATOM 2013 C CA . ALA A 1 286 ? 25.338 13.665 -34.037 1.00 91.81 286 ALA A CA 1
ATOM 2014 C C . ALA A 1 286 ? 26.034 13.014 -35.250 1.00 91.81 286 ALA A C 1
ATOM 2016 O O . ALA A 1 286 ? 27.124 13.456 -35.631 1.00 91.81 286 ALA A O 1
ATOM 2017 N N . PRO A 1 287 ? 25.420 12.014 -35.910 1.00 91.50 287 PRO A N 1
ATOM 2018 C CA . PRO A 1 287 ? 25.905 11.497 -37.189 1.00 91.50 287 PRO A CA 1
ATOM 2019 C C . PRO A 1 287 ? 26.209 12.623 -38.194 1.00 91.50 287 PRO A C 1
ATOM 2021 O O . PRO A 1 287 ? 25.384 13.496 -38.447 1.00 91.50 287 PRO A O 1
ATOM 2024 N N . GLY A 1 288 ? 27.424 12.629 -38.750 1.00 89.19 288 GLY A N 1
ATOM 2025 C CA . GLY A 1 288 ? 27.895 13.659 -39.689 1.00 89.19 288 GLY A CA 1
ATOM 2026 C C . GLY A 1 288 ? 28.406 14.967 -39.063 1.00 89.19 288 GLY A C 1
ATOM 2027 O O . GLY A 1 288 ? 28.944 15.798 -39.789 1.00 89.19 288 GLY A O 1
ATOM 2028 N N . THR A 1 289 ? 28.317 15.149 -37.740 1.00 92.38 289 THR A N 1
ATOM 2029 C CA . THR A 1 289 ? 28.875 16.312 -37.023 1.00 92.38 289 THR A CA 1
ATOM 2030 C C . THR A 1 289 ? 30.008 15.850 -36.113 1.00 92.38 289 THR A C 1
ATOM 2032 O O . THR A 1 289 ? 29.755 15.120 -35.166 1.00 92.38 289 THR A O 1
ATOM 2035 N N . GLY A 1 290 ? 31.263 16.218 -36.413 1.00 93.56 290 GLY A N 1
ATOM 2036 C CA . GLY A 1 290 ? 32.447 15.698 -35.696 1.00 93.56 290 GLY A CA 1
ATOM 2037 C C . GLY A 1 290 ? 32.669 14.191 -35.873 1.00 93.56 290 GLY A C 1
ATOM 2038 O O . GLY A 1 290 ? 33.354 13.540 -35.072 1.00 93.56 290 GLY A O 1
ATOM 2039 N N . ASN A 1 291 ? 32.098 13.653 -36.951 1.00 93.56 291 ASN A N 1
ATOM 2040 C CA . ASN A 1 291 ? 32.202 12.276 -37.386 1.00 93.56 291 ASN A CA 1
ATOM 2041 C C . ASN A 1 291 ? 32.386 12.197 -38.909 1.00 93.56 291 ASN A C 1
ATOM 2043 O O . ASN A 1 291 ? 31.922 13.067 -39.642 1.00 93.56 291 ASN A O 1
ATOM 2047 N N . ILE A 1 292 ? 32.983 11.105 -39.385 1.00 93.00 292 ILE A N 1
ATOM 2048 C CA . ILE A 1 292 ? 33.008 10.714 -40.803 1.00 93.00 292 ILE A CA 1
ATOM 2049 C C . ILE A 1 292 ? 32.242 9.416 -41.009 1.00 93.00 292 ILE A C 1
ATOM 2051 O O . ILE A 1 292 ? 32.136 8.602 -40.095 1.00 93.00 292 ILE A O 1
ATOM 2055 N N . VAL A 1 293 ? 31.748 9.191 -42.219 1.00 93.25 293 VAL A N 1
ATOM 2056 C CA . VAL A 1 293 ? 31.170 7.901 -42.603 1.00 93.25 293 VAL A CA 1
ATOM 2057 C C . VAL A 1 293 ? 32.310 6.897 -42.742 1.00 93.25 293 VAL A C 1
ATOM 2059 O O . VAL A 1 293 ? 33.269 7.146 -43.465 1.00 93.25 293 VAL A O 1
ATOM 2062 N N . GLY A 1 294 ? 32.225 5.771 -42.043 1.00 94.06 294 GLY A N 1
ATOM 2063 C CA . GLY A 1 294 ? 33.146 4.650 -42.207 1.00 94.06 294 GLY A CA 1
ATOM 2064 C C . GLY A 1 294 ? 32.613 3.645 -43.221 1.00 94.06 294 GLY A C 1
ATOM 2065 O O . GLY A 1 294 ? 33.277 3.354 -44.215 1.00 94.06 294 GLY A O 1
ATOM 2066 N N . LEU A 1 295 ? 31.401 3.146 -42.976 1.00 95.62 295 LEU A N 1
ATOM 2067 C CA . LEU A 1 295 ? 30.766 2.081 -43.747 1.00 95.62 295 LEU A CA 1
ATOM 2068 C C . LEU A 1 295 ? 29.273 2.361 -43.915 1.00 95.62 295 LEU A C 1
ATOM 2070 O O . LEU A 1 295 ? 28.614 2.758 -42.959 1.00 95.62 295 LEU A O 1
ATOM 2074 N N . THR A 1 296 ? 28.762 2.048 -45.095 1.00 94.12 296 THR A N 1
ATOM 2075 C CA . THR A 1 296 ? 27.350 2.096 -45.462 1.00 94.12 296 THR A CA 1
ATOM 2076 C C . THR A 1 296 ? 26.977 0.763 -46.084 1.00 94.12 296 THR A C 1
ATOM 2078 O O . THR A 1 296 ? 27.653 0.309 -47.012 1.00 94.12 296 THR A O 1
ATOM 2081 N N . LEU A 1 297 ? 25.913 0.135 -45.592 1.00 94.94 297 LEU A N 1
ATOM 2082 C CA . LEU A 1 297 ? 25.336 -1.065 -46.196 1.00 94.94 297 LEU A CA 1
ATOM 2083 C C . LEU A 1 297 ? 23.934 -0.722 -46.672 1.00 94.94 297 LEU A C 1
ATOM 2085 O O . LEU A 1 297 ? 22.997 -0.680 -45.886 1.00 94.94 297 LEU A O 1
ATOM 2089 N N . GLU A 1 298 ? 23.793 -0.442 -47.956 1.00 93.19 298 GLU A N 1
ATOM 2090 C CA . GLU A 1 298 ? 22.561 0.107 -48.497 1.00 93.19 298 GLU A CA 1
ATOM 2091 C C . GLU A 1 298 ? 21.788 -0.930 -49.309 1.00 93.19 298 GLU A C 1
ATOM 2093 O O . GLU A 1 298 ? 22.357 -1.680 -50.105 1.00 93.19 298 GLU A O 1
ATOM 2098 N N . SER A 1 299 ? 20.466 -0.916 -49.162 1.00 92.00 299 SER A N 1
ATOM 2099 C CA . SER A 1 299 ? 19.540 -1.504 -50.124 1.00 92.00 299 SER A CA 1
ATOM 2100 C C . SER A 1 299 ? 19.052 -0.431 -51.096 1.00 92.00 299 SER A C 1
ATOM 2102 O O . SER A 1 299 ? 18.257 0.436 -50.731 1.00 92.00 299 SER A O 1
ATOM 2104 N N . ASN A 1 300 ? 19.494 -0.499 -52.353 1.00 89.25 300 ASN A N 1
ATOM 2105 C CA . ASN A 1 300 ? 18.986 0.350 -53.429 1.00 89.25 300 ASN A CA 1
ATOM 2106 C C . ASN A 1 300 ? 17.910 -0.399 -54.208 1.00 89.25 300 ASN A C 1
ATOM 2108 O O . ASN A 1 300 ? 18.197 -1.026 -55.228 1.00 89.25 300 ASN A O 1
ATOM 2112 N N . ASN A 1 301 ? 16.684 -0.388 -53.688 1.00 87.69 301 ASN A N 1
ATOM 2113 C CA . ASN A 1 301 ? 15.566 -1.138 -54.260 1.00 87.69 301 ASN A CA 1
ATOM 2114 C C . ASN A 1 301 ? 15.907 -2.622 -54.536 1.00 87.69 301 ASN A C 1
ATOM 2116 O O . ASN A 1 301 ? 15.761 -3.125 -55.649 1.00 87.69 301 ASN A O 1
ATOM 2120 N N . GLY A 1 302 ? 16.443 -3.311 -53.523 1.00 84.50 302 GLY A N 1
ATOM 2121 C CA . GLY A 1 302 ? 16.809 -4.729 -53.614 1.00 84.50 302 GLY A CA 1
ATOM 2122 C C . GLY A 1 302 ? 18.185 -5.012 -54.225 1.00 84.50 302 GLY A C 1
ATOM 2123 O O . GLY A 1 302 ? 18.617 -6.162 -54.220 1.00 84.50 302 GLY A O 1
ATOM 2124 N N . LEU A 1 303 ? 18.907 -3.990 -54.699 1.00 89.88 303 LEU A N 1
ATOM 2125 C CA . LEU A 1 303 ? 20.310 -4.109 -55.099 1.00 89.88 303 LEU A CA 1
ATOM 2126 C C . LEU A 1 303 ? 21.216 -3.719 -53.919 1.00 89.88 303 LEU A C 1
ATOM 2128 O O . LEU A 1 303 ? 21.300 -2.528 -53.601 1.00 89.88 303 LEU A O 1
ATOM 2132 N N . PRO A 1 304 ? 21.889 -4.677 -53.254 1.00 92.69 304 PRO A N 1
ATOM 2133 C CA . PRO A 1 304 ? 22.766 -4.362 -52.135 1.00 92.69 304 PRO A CA 1
ATOM 2134 C C . PRO A 1 304 ? 24.014 -3.616 -52.615 1.00 92.69 304 PRO A C 1
ATOM 2136 O O . PRO A 1 304 ? 24.646 -4.000 -53.605 1.00 92.69 304 PRO A O 1
ATOM 2139 N N . ARG A 1 305 ? 24.385 -2.561 -51.889 1.00 93.56 305 ARG A N 1
ATOM 2140 C CA . ARG A 1 305 ? 25.592 -1.766 -52.123 1.00 93.56 305 ARG A CA 1
ATOM 2141 C C . ARG A 1 305 ? 26.382 -1.594 -50.832 1.00 93.56 305 ARG A C 1
ATOM 2143 O O . ARG A 1 305 ? 25.809 -1.453 -49.755 1.00 93.56 305 ARG A O 1
ATOM 2150 N N . VAL A 1 306 ? 27.703 -1.580 -50.954 1.00 95.69 306 VAL A N 1
ATOM 2151 C CA . VAL A 1 306 ? 28.633 -1.300 -49.858 1.00 95.69 306 VAL A CA 1
ATOM 2152 C C . VAL A 1 306 ? 29.364 -0.001 -50.166 1.00 95.69 306 VAL A C 1
ATOM 2154 O O . VAL A 1 306 ? 30.063 0.095 -51.171 1.00 95.69 306 VAL A O 1
ATOM 2157 N N . GLY A 1 307 ? 29.212 1.000 -49.308 1.00 94.25 307 GLY A N 1
ATOM 2158 C CA . GLY A 1 307 ? 29.983 2.239 -49.354 1.00 94.25 307 GLY A CA 1
ATOM 2159 C C . GLY A 1 307 ? 31.034 2.251 -48.252 1.00 94.25 307 GLY A C 1
ATOM 2160 O O . GLY A 1 307 ? 30.706 2.031 -47.093 1.00 94.25 307 GLY A O 1
ATOM 2161 N N . ILE A 1 308 ? 32.291 2.532 -48.575 1.00 94.12 308 ILE A N 1
ATOM 2162 C CA . ILE A 1 308 ? 33.339 2.840 -47.594 1.00 94.12 308 ILE A CA 1
ATOM 2163 C C . ILE A 1 308 ? 33.628 4.330 -47.721 1.00 94.12 308 ILE A C 1
ATOM 2165 O O . ILE A 1 308 ? 33.996 4.772 -48.801 1.00 94.12 308 ILE A O 1
ATOM 2169 N N . GLY A 1 309 ? 33.436 5.125 -46.669 1.00 92.19 309 GLY A N 1
ATOM 2170 C CA . GLY A 1 309 ? 33.640 6.581 -46.749 1.00 92.19 309 GLY A CA 1
ATOM 2171 C C . GLY A 1 309 ? 32.557 7.367 -47.506 1.00 92.19 309 GLY A C 1
ATOM 2172 O O . GLY A 1 309 ? 32.737 8.555 -47.757 1.00 92.19 309 GLY A O 1
ATOM 2173 N N . THR A 1 310 ? 31.443 6.732 -47.884 1.00 90.88 310 THR A N 1
ATOM 2174 C CA . THR A 1 310 ? 30.310 7.358 -48.591 1.00 90.88 310 THR A CA 1
ATOM 2175 C C . THR A 1 310 ? 28.987 6.753 -48.127 1.00 90.88 310 THR A C 1
ATOM 2177 O O . THR A 1 310 ? 28.921 5.550 -47.882 1.00 90.88 310 THR A O 1
ATOM 2180 N N . THR A 1 311 ? 27.935 7.567 -48.007 1.00 90.62 311 THR A N 1
ATOM 2181 C CA . THR A 1 311 ? 26.550 7.134 -47.704 1.00 90.62 311 THR A CA 1
ATOM 2182 C C . THR A 1 311 ? 25.707 6.885 -48.948 1.00 90.62 311 THR A C 1
ATOM 2184 O O . THR A 1 311 ? 24.571 6.444 -48.839 1.00 90.62 311 THR A O 1
ATOM 2187 N N . THR A 1 312 ? 26.233 7.178 -50.137 1.00 90.12 312 THR A N 1
ATOM 2188 C CA . THR A 1 312 ? 25.489 7.060 -51.400 1.00 90.12 312 THR A CA 1
ATOM 2189 C C . THR A 1 312 ? 26.318 6.310 -52.440 1.00 90.12 312 THR A C 1
ATOM 2191 O O . THR A 1 312 ? 26.708 6.909 -53.444 1.00 90.12 312 THR A O 1
ATOM 2194 N N . PRO A 1 313 ? 26.651 5.027 -52.207 1.00 92.31 313 PRO A N 1
ATOM 2195 C CA . PRO A 1 313 ? 27.425 4.250 -53.166 1.00 92.31 313 PRO A CA 1
ATOM 2196 C C . PRO A 1 313 ? 26.696 4.170 -54.521 1.00 92.31 313 PRO A C 1
ATOM 2198 O O . PRO A 1 313 ? 25.549 3.754 -54.600 1.00 92.31 313 PRO A O 1
ATOM 2201 N N . GLY A 1 314 ? 27.339 4.550 -55.620 1.00 90.75 314 GLY A N 1
ATOM 2202 C CA . GLY A 1 314 ? 26.823 4.483 -56.989 1.00 90.75 314 GLY A CA 1
ATOM 2203 C C . GLY A 1 314 ? 26.975 3.107 -57.646 1.00 90.75 314 GLY A C 1
ATOM 2204 O O . GLY A 1 314 ? 26.321 2.831 -58.649 1.00 90.75 314 GLY A O 1
ATOM 2205 N N . ALA A 1 315 ? 27.793 2.224 -57.070 1.00 90.56 315 ALA A N 1
ATOM 2206 C CA . ALA A 1 315 ? 28.023 0.853 -57.528 1.00 90.56 315 ALA A CA 1
ATOM 2207 C C . ALA A 1 315 ? 27.856 -0.158 -56.380 1.00 90.56 315 ALA A C 1
ATOM 2209 O O . ALA A 1 315 ? 27.697 0.223 -55.223 1.00 90.56 315 ALA A O 1
ATOM 2210 N N . THR A 1 316 ? 27.915 -1.460 -56.685 1.00 92.81 316 THR A N 1
ATOM 2211 C CA . THR A 1 316 ? 27.823 -2.540 -55.680 1.00 92.81 316 THR A CA 1
ATOM 2212 C C . THR A 1 316 ? 28.861 -2.403 -54.562 1.00 92.81 316 THR A C 1
ATOM 2214 O O . THR A 1 316 ? 28.562 -2.704 -53.411 1.00 92.81 316 THR A O 1
ATOM 2217 N N . LEU A 1 317 ? 30.063 -1.923 -54.881 1.00 92.94 317 LEU A N 1
ATOM 2218 C CA . LEU A 1 317 ? 31.069 -1.506 -53.910 1.00 92.94 317 LEU A CA 1
ATOM 2219 C C . LEU A 1 317 ? 31.628 -0.157 -54.353 1.00 92.94 317 LEU A C 1
ATOM 2221 O O . LEU A 1 317 ? 32.134 -0.038 -55.470 1.00 92.94 317 LEU A O 1
ATOM 2225 N N . GLU A 1 318 ? 31.577 0.834 -53.474 1.00 92.50 318 GLU A N 1
ATOM 2226 C CA . GLU A 1 318 ? 32.223 2.127 -53.668 1.00 92.50 318 GLU A CA 1
ATOM 2227 C C . GLU A 1 318 ? 33.123 2.453 -52.481 1.00 92.50 318 GLU A C 1
ATOM 2229 O O . GLU A 1 318 ? 32.745 2.276 -51.326 1.00 92.50 318 GLU A O 1
ATOM 2234 N N . VAL A 1 319 ? 34.315 2.972 -52.772 1.00 90.94 319 VAL A N 1
ATOM 2235 C CA . VAL A 1 319 ? 35.218 3.541 -51.771 1.00 90.94 319 VAL A CA 1
ATOM 2236 C C . VAL A 1 319 ? 35.309 5.043 -52.025 1.00 90.94 319 VAL A C 1
ATOM 2238 O O . VAL A 1 319 ? 36.002 5.490 -52.939 1.00 90.94 319 VAL A O 1
ATOM 2241 N N . GLY A 1 320 ? 34.576 5.816 -51.231 1.00 81.38 320 GLY A N 1
ATOM 2242 C CA . GLY A 1 320 ? 34.590 7.272 -51.225 1.00 81.38 320 GLY A CA 1
ATOM 2243 C C . GLY A 1 320 ? 35.886 7.830 -50.630 1.00 81.38 320 GLY A C 1
ATOM 2244 O O . GLY A 1 320 ? 36.464 7.271 -49.700 1.00 81.38 320 GLY A O 1
ATOM 2245 N N . GLY A 1 321 ? 36.362 8.950 -51.178 1.00 68.00 321 GLY A N 1
ATOM 2246 C CA . GLY A 1 321 ? 37.463 9.730 -50.594 1.00 68.00 321 GLY A CA 1
ATOM 2247 C C . GLY A 1 321 ? 38.891 9.242 -50.875 1.00 68.00 321 GLY A C 1
ATOM 2248 O O . GLY A 1 321 ? 39.835 9.822 -50.347 1.00 68.00 321 GLY A O 1
ATOM 2249 N N . GLY A 1 322 ? 39.094 8.233 -51.726 1.00 56.31 322 GLY A N 1
ATOM 2250 C CA . GLY A 1 322 ? 40.430 7.740 -52.076 1.00 56.31 322 GLY A CA 1
ATOM 2251 C C . GLY A 1 322 ? 40.874 8.094 -53.494 1.00 56.31 322 GLY A C 1
ATOM 2252 O O . GLY A 1 322 ? 40.769 7.258 -54.391 1.00 56.31 322 GLY A O 1
ATOM 2253 N N . ALA A 1 323 ? 41.479 9.266 -53.700 1.00 52.75 323 ALA A N 1
ATOM 2254 C CA . ALA A 1 323 ? 42.374 9.465 -54.841 1.00 52.75 323 ALA A CA 1
ATOM 2255 C C . ALA A 1 323 ? 43.615 8.561 -54.659 1.00 52.75 323 ALA A C 1
ATOM 2257 O O . ALA A 1 323 ? 44.614 8.980 -54.087 1.00 52.75 323 ALA A O 1
ATOM 2258 N N . GLY A 1 324 ? 43.542 7.289 -55.074 1.00 53.00 324 GLY A N 1
ATOM 2259 C CA . GLY A 1 324 ? 44.705 6.385 -55.066 1.00 53.00 324 GLY A CA 1
ATOM 2260 C C . GLY A 1 324 ? 44.450 4.893 -54.832 1.00 53.00 324 GLY A C 1
ATOM 2261 O O . GLY A 1 324 ? 45.380 4.099 -54.972 1.00 53.00 324 GLY A O 1
ATOM 2262 N N . GLY A 1 325 ? 43.225 4.467 -54.528 1.00 47.44 325 GLY A N 1
ATOM 2263 C CA . GLY A 1 325 ? 42.906 3.054 -54.304 1.00 47.44 325 GLY A CA 1
ATOM 2264 C C . GLY A 1 325 ? 42.444 2.353 -55.576 1.00 47.44 325 GLY A C 1
ATOM 2265 O O . GLY A 1 325 ? 41.251 2.140 -55.762 1.00 47.44 325 GLY A O 1
ATOM 2266 N N . ARG A 1 326 ? 43.373 1.999 -56.471 1.00 52.81 326 ARG A N 1
ATOM 2267 C CA . ARG A 1 326 ? 43.080 1.115 -57.611 1.00 52.81 326 ARG A CA 1
ATOM 2268 C C . ARG A 1 326 ? 42.370 -0.144 -57.106 1.00 52.81 326 ARG A C 1
ATOM 2270 O O . ARG A 1 326 ? 42.966 -0.915 -56.357 1.00 52.81 326 ARG A O 1
ATOM 2277 N N . CYS A 1 327 ? 41.146 -0.390 -57.576 1.00 54.12 327 CYS A N 1
ATOM 2278 C CA . CYS A 1 327 ? 40.587 -1.736 -57.588 1.00 54.12 327 CYS A CA 1
ATOM 2279 C C . CYS A 1 327 ? 41.598 -2.626 -58.312 1.00 54.12 327 CYS A C 1
ATOM 2281 O O . CYS A 1 327 ? 41.807 -2.485 -59.518 1.00 54.12 327 CYS A O 1
ATOM 2283 N N . ALA A 1 328 ? 42.263 -3.513 -57.578 1.00 53.53 328 ALA A N 1
ATOM 2284 C CA . ALA A 1 328 ? 43.110 -4.545 -58.144 1.00 53.53 328 ALA A CA 1
ATOM 2285 C C . ALA A 1 328 ? 42.224 -5.594 -58.834 1.00 53.53 328 ALA A C 1
ATOM 2287 O O . ALA A 1 328 ? 42.184 -6.750 -58.428 1.00 53.53 328 ALA A O 1
ATOM 2288 N N . HIS A 1 329 ? 41.501 -5.208 -59.889 1.00 55.06 329 HIS A N 1
ATOM 2289 C CA . HIS A 1 329 ? 40.935 -6.186 -60.798 1.00 55.06 329 HIS A CA 1
ATOM 2290 C C . HIS A 1 329 ? 42.021 -6.578 -61.788 1.00 55.06 329 HIS A C 1
ATOM 2292 O O . HIS A 1 329 ? 42.263 -5.956 -62.821 1.00 55.06 329 HIS A O 1
ATOM 2298 N N . HIS A 1 330 ? 42.711 -7.637 -61.396 1.00 56.56 330 HIS A N 1
ATOM 2299 C CA . HIS A 1 330 ? 43.497 -8.498 -62.248 1.00 56.56 330 HIS A CA 1
ATOM 2300 C C . HIS A 1 330 ? 42.778 -8.715 -63.597 1.00 56.56 330 HIS A C 1
ATOM 2302 O O . HIS A 1 330 ? 41.793 -9.446 -63.677 1.00 56.56 330 HIS A O 1
ATOM 2308 N N . ARG A 1 331 ? 43.275 -8.091 -64.671 1.00 49.88 331 ARG A N 1
ATOM 2309 C CA . ARG A 1 331 ? 43.187 -8.645 -66.026 1.00 49.88 331 ARG A CA 1
ATOM 2310 C C . ARG A 1 331 ? 44.582 -9.113 -66.422 1.00 49.88 331 ARG A C 1
ATOM 2312 O O . ARG A 1 331 ? 45.375 -8.379 -67.001 1.00 49.88 331 ARG A O 1
ATOM 2319 N N . ARG A 1 332 ? 44.880 -10.368 -66.078 1.00 57.47 332 ARG A N 1
ATOM 2320 C CA . ARG A 1 332 ? 45.709 -11.214 -66.945 1.00 57.47 332 ARG A CA 1
ATOM 2321 C C . ARG A 1 332 ? 44.981 -11.380 -68.285 1.00 57.47 332 ARG A C 1
ATOM 2323 O O . ARG A 1 332 ? 43.754 -11.412 -68.287 1.00 57.47 332 ARG A O 1
ATOM 2330 N N . GLN A 1 333 ? 45.771 -11.613 -69.342 1.00 50.78 333 GLN A N 1
ATOM 2331 C CA . GLN A 1 333 ? 45.414 -11.886 -70.753 1.00 50.78 333 GLN A CA 1
ATOM 2332 C C . GLN A 1 333 ? 45.281 -10.583 -71.584 1.00 50.78 333 GLN A C 1
ATOM 2334 O O . GLN A 1 333 ? 44.399 -9.786 -71.302 1.00 50.78 333 GLN A O 1
ATOM 2339 N N . GLN A 1 334 ? 46.081 -10.252 -72.608 1.00 50.59 334 GLN A N 1
ATOM 2340 C CA . GLN A 1 334 ? 47.012 -10.990 -73.479 1.00 50.59 334 GLN A CA 1
ATOM 2341 C C . GLN A 1 334 ? 47.861 -9.991 -74.309 1.00 50.59 334 GLN A C 1
ATOM 2343 O O . GLN A 1 334 ? 47.362 -8.915 -74.616 1.00 50.59 334 GLN A O 1
ATOM 2348 N N . ARG A 1 335 ? 49.030 -10.454 -74.811 1.00 48.34 335 ARG A N 1
ATOM 2349 C CA . ARG A 1 335 ? 49.672 -10.073 -76.106 1.00 48.34 335 ARG A CA 1
ATOM 2350 C C . ARG A 1 335 ? 50.248 -8.637 -76.227 1.00 48.34 335 ARG A C 1
ATOM 2352 O O . ARG A 1 335 ? 49.582 -7.676 -75.907 1.00 48.34 335 ARG A O 1
ATOM 2359 N N . VAL A 1 336 ? 51.453 -8.347 -76.735 1.00 49.38 336 VAL A N 1
ATOM 2360 C CA . VAL A 1 336 ? 52.502 -9.065 -77.488 1.00 49.38 336 VAL A CA 1
ATOM 2361 C C . VAL A 1 336 ? 53.847 -8.395 -77.153 1.00 49.38 336 VAL A C 1
ATOM 2363 O O . VAL A 1 336 ? 53.936 -7.170 -77.136 1.00 49.38 336 VAL A O 1
ATOM 2366 N N . HIS A 1 337 ? 54.909 -9.177 -76.948 1.00 61.03 337 HIS A N 1
ATOM 2367 C CA . HIS A 1 337 ? 56.286 -8.678 -76.970 1.00 61.03 337 HIS A CA 1
ATOM 2368 C C . HIS A 1 337 ? 56.641 -8.083 -78.341 1.00 61.03 337 HIS A C 1
ATOM 2370 O O . HIS A 1 337 ? 56.672 -8.805 -79.336 1.00 61.03 337 HIS A O 1
ATOM 2376 N N . ARG A 1 338 ? 57.024 -6.805 -78.397 1.00 46.81 338 ARG A N 1
ATOM 2377 C CA . ARG A 1 338 ? 57.919 -6.311 -79.453 1.00 46.81 338 ARG A CA 1
ATOM 2378 C C . ARG A 1 338 ? 59.054 -5.506 -78.834 1.00 46.81 338 ARG A C 1
ATOM 2380 O O . ARG A 1 338 ? 58.890 -4.350 -78.469 1.00 46.81 338 ARG A O 1
ATOM 2387 N N . HIS A 1 339 ? 60.210 -6.154 -78.739 1.00 55.56 339 HIS A N 1
ATOM 2388 C CA . HIS A 1 339 ? 61.506 -5.484 -78.726 1.00 55.56 339 HIS A CA 1
ATOM 2389 C C . HIS A 1 339 ? 61.789 -4.930 -80.130 1.00 55.56 339 HIS A C 1
ATOM 2391 O O . HIS A 1 339 ? 61.532 -5.635 -81.108 1.00 55.56 339 HIS A O 1
ATOM 2397 N N . PRO A 1 340 ? 62.419 -3.751 -80.240 1.00 49.59 340 PRO A N 1
ATOM 2398 C CA . PRO A 1 340 ? 63.353 -3.550 -81.334 1.00 49.59 340 PRO A CA 1
ATOM 2399 C C . PRO A 1 340 ? 64.666 -2.981 -80.794 1.00 49.59 340 PRO A C 1
ATOM 2401 O O . PRO A 1 340 ? 64.796 -1.798 -80.495 1.00 49.59 340 PRO A O 1
ATOM 2404 N N . GLY A 1 341 ? 65.655 -3.861 -80.678 1.00 46.94 341 GLY A N 1
ATOM 2405 C CA . GLY A 1 341 ? 67.052 -3.487 -80.812 1.00 46.94 341 GLY A CA 1
ATOM 2406 C C . GLY A 1 341 ? 67.560 -4.012 -82.152 1.00 46.94 341 GLY A C 1
ATOM 2407 O O . GLY A 1 341 ? 67.151 -5.098 -82.558 1.00 46.94 341 GLY A O 1
ATOM 2408 N N . ARG A 1 342 ? 68.504 -3.266 -82.746 1.00 44.88 342 ARG A N 1
ATOM 2409 C CA . ARG A 1 342 ? 69.290 -3.536 -83.970 1.00 44.88 342 ARG A CA 1
ATOM 2410 C C . ARG A 1 342 ? 68.603 -3.224 -85.308 1.00 44.88 342 ARG A C 1
ATOM 2412 O O . ARG A 1 342 ? 67.464 -3.602 -85.508 1.00 44.88 342 ARG A O 1
ATOM 2419 N N . ARG A 1 343 ? 69.271 -2.659 -86.319 1.00 44.19 343 ARG A N 1
ATOM 2420 C CA . ARG A 1 343 ? 70.577 -1.981 -86.509 1.00 44.19 343 ARG A CA 1
ATOM 2421 C C . ARG A 1 343 ? 70.666 -1.721 -88.032 1.00 44.19 343 ARG A C 1
ATOM 2423 O O . ARG A 1 343 ? 70.166 -2.565 -88.765 1.00 44.19 343 ARG A O 1
ATOM 2430 N N . GLN A 1 344 ? 71.436 -0.703 -88.446 1.00 45.19 344 GLN A N 1
ATOM 2431 C CA . GLN A 1 344 ? 72.075 -0.562 -89.781 1.00 45.19 344 GLN A CA 1
ATOM 2432 C C . GLN A 1 344 ? 71.128 -0.230 -90.954 1.00 45.19 344 GLN A C 1
ATOM 2434 O O . GLN A 1 344 ? 69.986 -0.655 -90.945 1.00 45.19 344 GLN A O 1
ATOM 2439 N N . HIS A 1 345 ? 71.493 0.472 -92.028 1.00 44.66 345 HIS A N 1
ATOM 2440 C CA . HIS A 1 345 ? 72.617 1.307 -92.497 1.00 44.66 345 HIS A CA 1
ATOM 2441 C C . HIS A 1 345 ? 72.140 1.864 -93.865 1.00 44.66 345 HIS A C 1
ATOM 2443 O O . HIS A 1 345 ? 71.341 1.177 -94.495 1.00 44.66 345 HIS A O 1
ATOM 2449 N N . HIS A 1 346 ? 72.739 2.969 -94.348 1.00 42.81 346 HIS A N 1
ATOM 2450 C CA . HIS A 1 346 ? 72.818 3.384 -95.775 1.00 42.81 346 HIS A CA 1
ATOM 2451 C C . HIS A 1 346 ? 71.484 3.736 -96.479 1.00 42.81 346 HIS A C 1
ATOM 2453 O O . HIS A 1 346 ? 70.459 3.128 -96.224 1.00 42.81 346 HIS A O 1
ATOM 2459 N N . ASP A 1 347 ? 71.333 4.710 -97.374 1.00 44.06 347 ASP A N 1
ATOM 2460 C CA . ASP A 1 347 ? 72.157 5.697 -98.086 1.00 44.06 347 ASP A CA 1
ATOM 2461 C C . ASP A 1 347 ? 71.211 6.898 -98.348 1.00 44.06 347 ASP A C 1
ATOM 2463 O O . ASP A 1 347 ? 70.000 6.720 -98.448 1.00 44.06 347 ASP A O 1
ATOM 2467 N N . GLY A 1 348 ? 71.652 8.154 -98.289 1.00 43.09 348 GLY A N 1
ATOM 2468 C CA . GLY A 1 348 ? 72.158 8.860 -99.467 1.00 43.09 348 GLY A CA 1
ATOM 2469 C C . GLY A 1 348 ? 71.035 9.569 -100.243 1.00 43.09 348 GLY A C 1
ATOM 2470 O O . GLY A 1 348 ? 70.245 8.912 -100.903 1.00 43.09 348 GLY A O 1
ATOM 2471 N N . HIS A 1 349 ? 70.967 10.905 -100.163 1.00 47.91 349 HIS A N 1
ATOM 2472 C CA . HIS A 1 349 ? 70.907 11.818 -101.319 1.00 47.91 349 HIS A CA 1
ATOM 2473 C C . HIS A 1 349 ? 70.652 13.281 -100.902 1.00 47.91 349 HIS A C 1
ATOM 2475 O O . HIS A 1 349 ? 69.607 13.595 -100.339 1.00 47.91 349 HIS A O 1
ATOM 2481 N N . ARG A 1 350 ? 71.585 14.125 -101.373 1.00 43.88 350 ARG A N 1
ATOM 2482 C CA . ARG A 1 350 ? 71.636 15.599 -101.460 1.00 43.88 350 ARG A CA 1
ATOM 2483 C C . ARG A 1 350 ? 72.071 16.370 -100.221 1.00 43.88 350 ARG A C 1
ATOM 2485 O O . ARG A 1 350 ? 71.365 16.333 -99.197 1.00 43.88 350 ARG A O 1
#